Protein AF-A0A2S1LL69-F1 (afdb_monomer_lite)

Foldseek 3Di:
DPQWDKDFWAFDLVLLVVLLVVLVVLLVVLVCCLVPVDADPDPVSSPPVNSNVSSVVSNVSSVVSNVVSVVRNPDPHGQWIQTLQAIFHNVDPLRLGGDGLVQFPDWDWDWDDDDDPDTFIKIAGAGPDQVVSLVPRPDPVSSVCLVVCCVPPVHSDIGHCSRIPDDPVVVSVVRVVSSVVNVVVVVVVVVVVVDDDDPVVVVQVVLQVVQVVVQVVLQVVCVVPFDWAPWGWGGGSLQAIEIETEHADPVRLVVSVVVCVVPDPGPHYHYRYHYDDPPD

InterPro domains:
  IPR048136 STM3941-like [NF041635] (12-177)

Sequence (280 aa):
MTHSKKIEIHFSRLKLIKLLCFAFLFLACGIWMLRFQPDTQSVFLDNPYFKNGIAILALLMGSFGSYYALKKLFTPKPALVIDALGIIDHSSAVAIGRIHWSDITEIREHKTPAGALSKHRFIVVLLQDPAAYLSRQAHGLKRKTMEANLRQCGSPVTLSVTGLDTTFELLESELQQGLATYRDTEAETIEAIGTPLPKDLQEKVAAANKAHEYAMEIQKMLDAEFVIAELQVAATADHTLSITGVVTNQGTKDAIGEYLMLHTDTPKVYNGLTLEEEEA

Secondary structure (DSSP, 8-state):
------EEEPB-HHHHHHHHHHHHHHHHHHHHHHHH----SSTTTT-HHHHHHHHHHHHHHHHHHHHHHHHHHT--S-SEEEETTEEEESSSTT---EEEGGGEEEEEEEEEEETTTEEEEEEEEEES-HHHHHHT---HHHHHHHHHHHHHHSSS-EE--TTBSS-HHHHHHHHHHHHHHHHHHHHHHHHHHHSPP-HHHHHHHHHHHHHHHHHHHHHHHHHHH---EEEEEEE-TTSEEEEEEEES-HHHHHHHHHHHHHH---SEEEEEEEEPP---

Structure (mmCIF, N/CA/C/O backbone):
data_AF-A0A2S1LL69-F1
#
_entry.id   AF-A0A2S1LL69-F1
#
loop_
_atom_site.group_PDB
_atom_site.id
_atom_site.type_symbol
_atom_site.label_atom_id
_atom_site.label_alt_id
_atom_site.label_comp_id
_atom_site.label_asym_id
_atom_site.label_entity_id
_atom_site.label_seq_id
_atom_site.pdbx_PDB_ins_code
_atom_site.Cartn_x
_atom_site.Cartn_y
_atom_site.Cartn_z
_atom_site.occupancy
_atom_site.B_iso_or_equiv
_atom_site.auth_seq_id
_atom_site.auth_comp_id
_atom_site.auth_asym_id
_atom_site.auth_atom_id
_atom_site.pdbx_PDB_model_num
ATOM 1 N N . MET A 1 1 ? -21.329 10.425 8.403 1.00 34.31 1 MET A N 1
ATOM 2 C CA . MET A 1 1 ? -20.597 9.671 7.363 1.00 34.31 1 MET A CA 1
ATOM 3 C C . MET A 1 1 ? -19.692 10.648 6.636 1.00 34.31 1 MET A C 1
ATOM 5 O O . MET A 1 1 ? -20.164 11.400 5.794 1.00 34.31 1 MET A O 1
ATOM 9 N N . THR A 1 2 ? -18.427 10.738 7.035 1.00 40.47 2 THR A N 1
ATOM 10 C CA . THR A 1 2 ? -17.438 11.560 6.334 1.00 40.47 2 THR A CA 1
ATOM 11 C C . THR A 1 2 ? -17.150 10.891 4.993 1.00 40.47 2 THR A C 1
ATOM 13 O O . THR A 1 2 ? -16.708 9.744 4.938 1.00 40.47 2 THR A O 1
ATOM 16 N N . HIS A 1 3 ? -17.473 11.565 3.889 1.00 42.38 3 HIS A N 1
ATOM 17 C CA . HIS A 1 3 ? -17.067 11.125 2.557 1.00 42.38 3 HIS A CA 1
ATOM 18 C C . HIS A 1 3 ? -15.538 11.179 2.488 1.00 42.38 3 HIS A C 1
ATOM 20 O O . HIS A 1 3 ? -14.958 12.209 2.158 1.00 42.38 3 HIS A O 1
ATOM 26 N N . SER A 1 4 ? -14.875 10.085 2.851 1.00 63.06 4 SER A N 1
ATOM 27 C CA . SER A 1 4 ? -13.432 9.973 2.689 1.00 63.06 4 SER A CA 1
ATOM 28 C C . SER A 1 4 ? -13.109 10.021 1.194 1.00 63.06 4 SER A C 1
ATOM 30 O O . SER A 1 4 ? -13.645 9.244 0.396 1.00 63.06 4 SER A O 1
ATOM 32 N N . LYS A 1 5 ? -12.288 11.001 0.809 1.00 81.19 5 LYS A N 1
ATOM 33 C CA . LYS A 1 5 ? -11.883 11.275 -0.572 1.00 81.19 5 LYS A CA 1
ATOM 34 C C . LYS A 1 5 ? -11.147 10.049 -1.120 1.00 81.19 5 LYS A C 1
ATOM 36 O O . LYS A 1 5 ? -10.012 9.782 -0.741 1.00 81.19 5 LYS A O 1
ATOM 41 N N . LYS A 1 6 ? -11.791 9.308 -2.024 1.00 89.50 6 LYS A N 1
ATOM 42 C CA . LYS A 1 6 ? -11.144 8.231 -2.781 1.00 89.50 6 LYS A CA 1
ATOM 43 C C . LYS A 1 6 ? -10.310 8.845 -3.901 1.00 89.50 6 LYS A C 1
ATOM 45 O O . LYS A 1 6 ? -10.848 9.553 -4.751 1.00 89.50 6 LYS A O 1
ATOM 50 N N . ILE A 1 7 ? -9.016 8.555 -3.915 1.00 91.06 7 ILE A N 1
ATOM 51 C CA . ILE A 1 7 ? -8.071 9.061 -4.911 1.00 91.06 7 ILE A CA 1
ATOM 52 C C . ILE A 1 7 ? -7.581 7.888 -5.747 1.00 91.06 7 ILE A C 1
ATOM 54 O O . ILE A 1 7 ? -7.020 6.921 -5.231 1.00 91.06 7 ILE A O 1
ATOM 58 N N . GLU A 1 8 ? -7.799 7.976 -7.055 1.00 91.94 8 GLU A N 1
ATOM 59 C CA . GLU A 1 8 ? -7.388 6.956 -8.015 1.00 91.94 8 GLU A CA 1
ATOM 60 C C . GLU A 1 8 ? -6.337 7.522 -8.965 1.00 91.94 8 GLU A C 1
ATOM 62 O O . GLU A 1 8 ? -6.620 8.354 -9.829 1.00 91.94 8 GLU A O 1
ATOM 67 N N . ILE A 1 9 ? -5.106 7.041 -8.827 1.00 90.06 9 ILE A N 1
ATOM 68 C CA . ILE A 1 9 ? -3.991 7.440 -9.680 1.00 90.06 9 ILE A CA 1
ATOM 69 C C . ILE A 1 9 ? -3.840 6.396 -10.779 1.00 90.06 9 ILE A C 1
ATOM 71 O O . ILE A 1 9 ? -3.721 5.194 -10.526 1.00 90.06 9 ILE A O 1
ATOM 75 N N . HIS A 1 10 ? -3.845 6.862 -12.022 1.00 90.06 10 HIS A N 1
ATOM 76 C CA . HIS A 1 10 ? -3.761 6.019 -13.209 1.00 90.06 10 HIS A CA 1
ATOM 77 C C . HIS A 1 10 ? -2.326 5.950 -13.749 1.00 90.06 10 HIS A C 1
ATOM 79 O O . HIS A 1 10 ? -1.439 6.696 -13.332 1.00 90.06 10 HIS A O 1
ATOM 85 N N . PHE A 1 11 ? -2.073 5.026 -14.680 1.00 86.69 11 PHE A N 1
ATOM 86 C CA . PHE A 1 11 ? -0.822 5.032 -15.439 1.00 86.69 11 PHE A CA 1
ATOM 87 C C . PHE A 1 11 ? -0.819 6.195 -16.429 1.00 86.69 11 PHE A C 1
ATOM 89 O O . PHE A 1 11 ? -1.825 6.455 -17.092 1.00 86.69 11 PHE A O 1
ATOM 96 N N . SER A 1 12 ? 0.330 6.852 -16.590 1.00 88.19 12 SER A N 1
ATOM 97 C CA . SER A 1 12 ? 0.439 7.949 -17.552 1.00 88.19 12 SER A CA 1
ATOM 98 C C . SER A 1 12 ? 0.421 7.398 -18.976 1.00 88.19 12 SER A C 1
ATOM 100 O O . SER A 1 12 ? 1.394 6.792 -19.443 1.00 88.19 12 SER A O 1
ATOM 102 N N . ARG A 1 13 ? -0.690 7.615 -19.689 1.00 86.94 13 ARG A N 1
ATOM 103 C CA . ARG A 1 13 ? -0.870 7.118 -21.065 1.00 86.94 13 ARG A CA 1
ATOM 104 C C . ARG A 1 13 ? 0.223 7.635 -21.992 1.00 86.94 13 ARG A C 1
ATOM 106 O O . ARG A 1 13 ? 0.737 6.875 -22.804 1.00 86.94 13 ARG A O 1
ATOM 113 N N . LEU A 1 14 ? 0.648 8.887 -21.818 1.00 88.75 14 LEU A N 1
ATOM 114 C CA . LEU A 1 14 ? 1.720 9.480 -22.616 1.00 88.75 14 LEU A CA 1
ATOM 115 C C . LEU A 1 14 ? 3.057 8.750 -22.421 1.00 88.75 14 LEU A C 1
ATOM 117 O O . LEU A 1 14 ? 3.765 8.503 -23.397 1.00 88.75 14 LEU A O 1
ATOM 121 N N . LYS A 1 15 ? 3.406 8.372 -21.183 1.00 88.00 15 LYS A N 1
ATOM 122 C CA . LYS A 1 15 ? 4.635 7.609 -20.902 1.00 88.00 15 LYS A CA 1
ATOM 123 C C . LYS A 1 15 ? 4.576 6.214 -21.533 1.00 88.00 15 LYS A C 1
ATOM 125 O O . LYS A 1 15 ? 5.561 5.777 -22.122 1.00 88.00 15 LYS A O 1
ATOM 130 N N . LEU A 1 16 ? 3.419 5.549 -21.469 1.00 89.50 16 LEU A N 1
ATOM 131 C CA . LEU A 1 16 ? 3.206 4.242 -22.102 1.00 89.50 16 LEU A CA 1
ATOM 132 C C . LEU A 1 16 ? 3.255 4.318 -23.635 1.00 89.50 16 LEU A C 1
ATOM 134 O O . LEU A 1 16 ? 3.868 3.455 -24.256 1.00 89.50 16 LEU A O 1
ATOM 138 N N . ILE A 1 17 ? 2.680 5.358 -24.246 1.00 92.06 17 ILE A N 1
ATOM 139 C CA . ILE A 1 17 ? 2.749 5.583 -25.700 1.00 92.06 17 ILE A CA 1
ATOM 140 C C . ILE A 1 17 ? 4.194 5.836 -26.135 1.00 92.06 17 ILE A C 1
ATOM 142 O O . ILE A 1 17 ? 4.650 5.234 -27.100 1.00 92.06 17 ILE A O 1
ATOM 146 N N . LYS A 1 18 ? 4.952 6.665 -25.402 1.00 91.62 18 LYS A N 1
ATOM 147 C CA . LYS A 1 18 ? 6.384 6.874 -25.677 1.00 91.62 18 LYS A CA 1
ATOM 148 C C . LYS A 1 18 ? 7.161 5.560 -25.602 1.00 91.62 18 LYS A C 1
ATOM 150 O O . LYS A 1 18 ? 7.929 5.267 -26.513 1.00 91.62 18 LYS A O 1
ATOM 155 N N . LEU A 1 19 ? 6.931 4.758 -24.559 1.00 92.00 19 LEU A N 1
ATOM 156 C CA . LEU A 1 19 ? 7.541 3.434 -24.420 1.00 92.00 19 LEU A CA 1
ATOM 157 C C . LEU A 1 19 ? 7.193 2.524 -25.606 1.00 92.00 19 LEU A C 1
ATOM 159 O O . LEU A 1 19 ? 8.076 1.845 -26.121 1.00 92.00 19 LEU A O 1
ATOM 163 N N . LEU A 1 20 ? 5.940 2.545 -26.066 1.00 93.81 20 LEU A N 1
ATOM 164 C CA . LEU A 1 20 ? 5.491 1.778 -27.226 1.00 93.81 20 LEU A CA 1
ATOM 165 C C . LEU A 1 20 ? 6.183 2.238 -28.522 1.00 93.81 20 LEU A C 1
ATOM 167 O O . LEU A 1 20 ? 6.657 1.400 -29.284 1.00 93.81 20 LEU A O 1
ATOM 171 N N . CYS A 1 21 ? 6.321 3.548 -28.748 1.00 94.50 21 CYS A N 1
ATOM 172 C CA . CYS A 1 21 ? 7.062 4.086 -29.895 1.00 94.50 21 CYS A CA 1
ATOM 173 C C . CYS A 1 21 ? 8.535 3.653 -29.879 1.00 94.50 21 CYS A C 1
ATOM 175 O O . CYS A 1 21 ? 9.054 3.206 -30.901 1.00 94.50 21 CYS A O 1
ATOM 177 N N . PHE A 1 22 ? 9.203 3.730 -28.721 1.00 93.88 22 PHE A N 1
ATOM 178 C CA . PHE A 1 22 ? 10.575 3.233 -28.575 1.00 93.88 22 PHE A CA 1
ATOM 179 C C . PHE A 1 22 ? 10.662 1.724 -28.811 1.00 93.88 22 PHE A C 1
ATOM 181 O O . PHE A 1 22 ? 11.580 1.263 -29.482 1.00 93.88 22 PHE A O 1
ATOM 188 N N . ALA A 1 23 ? 9.701 0.950 -28.312 1.00 95.12 23 ALA A N 1
ATOM 189 C CA . ALA A 1 23 ? 9.669 -0.491 -28.516 1.00 95.12 23 ALA A CA 1
ATOM 190 C C . ALA A 1 23 ? 9.545 -0.856 -30.008 1.00 95.12 23 ALA A C 1
ATOM 192 O O . ALA A 1 23 ? 10.291 -1.709 -30.489 1.00 95.12 23 ALA A O 1
ATOM 193 N N . PHE A 1 24 ? 8.688 -0.160 -30.764 1.00 95.50 24 PHE A N 1
ATOM 194 C CA . PHE A 1 24 ? 8.591 -0.338 -32.216 1.00 95.50 24 PHE A CA 1
ATOM 195 C C . PHE A 1 24 ? 9.856 0.090 -32.961 1.00 95.50 24 PHE A C 1
ATOM 197 O O . PHE A 1 24 ? 10.243 -0.582 -33.916 1.00 95.50 24 PHE A O 1
ATOM 204 N N . LEU A 1 25 ? 10.539 1.147 -32.511 1.00 95.75 25 LEU A N 1
ATOM 205 C CA . LEU A 1 25 ? 11.835 1.539 -33.068 1.00 95.75 25 LEU A CA 1
ATOM 206 C C . LEU A 1 25 ? 12.873 0.422 -32.891 1.00 95.75 25 LEU A C 1
ATOM 208 O O . LEU A 1 25 ? 13.540 0.052 -33.852 1.00 95.75 25 LEU A O 1
ATOM 212 N N . PHE A 1 26 ? 12.965 -0.167 -31.695 1.00 94.12 26 PHE A N 1
ATOM 213 C CA . PHE A 1 26 ? 13.858 -1.301 -31.428 1.00 94.12 26 PHE A CA 1
ATOM 214 C C . PHE A 1 26 ? 13.540 -2.516 -32.306 1.00 94.12 26 PHE A C 1
ATOM 216 O O . PHE A 1 26 ? 14.459 -3.152 -32.822 1.00 94.12 26 PHE A O 1
ATOM 223 N N . LEU A 1 27 ? 12.255 -2.811 -32.525 1.00 95.69 27 LEU A N 1
ATOM 224 C CA . LEU A 1 27 ? 11.832 -3.872 -33.442 1.00 95.69 27 LEU A CA 1
ATOM 225 C C . LEU A 1 27 ? 12.264 -3.574 -34.883 1.00 95.69 27 LEU A C 1
ATOM 227 O O . LEU A 1 27 ? 12.873 -4.428 -35.524 1.00 95.69 27 LEU A O 1
ATOM 231 N N . ALA A 1 28 ? 12.006 -2.362 -35.376 1.00 94.88 28 ALA A N 1
ATOM 232 C CA . ALA A 1 28 ? 12.388 -1.948 -36.723 1.00 94.88 28 ALA A CA 1
ATOM 233 C C . ALA A 1 28 ? 13.909 -2.011 -36.927 1.00 94.88 28 ALA A C 1
ATOM 235 O O . ALA A 1 28 ? 14.367 -2.575 -37.919 1.00 94.88 28 ALA A O 1
ATOM 236 N N . CYS A 1 29 ? 14.694 -1.513 -35.966 1.00 92.56 29 CYS A N 1
ATOM 237 C CA . CYS A 1 29 ? 16.154 -1.593 -35.990 1.00 92.56 29 CYS A CA 1
ATOM 238 C C . CYS A 1 29 ? 16.656 -3.042 -35.951 1.00 92.56 29 CYS A C 1
ATOM 240 O O . CYS A 1 29 ? 17.561 -3.386 -36.707 1.00 92.56 29 CYS A O 1
ATOM 242 N N . GLY A 1 30 ? 16.061 -3.902 -35.118 1.00 92.69 30 GLY A N 1
ATOM 243 C CA . GLY A 1 30 ? 16.409 -5.324 -35.050 1.00 92.69 30 GLY A CA 1
ATOM 244 C C . GLY A 1 30 ? 16.160 -6.050 -36.375 1.00 92.69 30 GLY A C 1
ATOM 245 O O . GLY A 1 30 ? 17.045 -6.747 -36.871 1.00 92.69 30 GLY A O 1
ATOM 246 N N . ILE A 1 31 ? 14.993 -5.833 -36.995 1.00 93.75 31 ILE A N 1
ATOM 247 C CA . ILE A 1 31 ? 14.654 -6.399 -38.314 1.00 93.75 31 ILE A CA 1
ATOM 248 C C . ILE A 1 31 ? 15.595 -5.856 -39.393 1.00 93.75 31 ILE A C 1
ATOM 250 O O . ILE A 1 31 ? 16.133 -6.627 -40.188 1.00 93.75 31 ILE A O 1
ATOM 254 N N . TRP A 1 32 ? 15.809 -4.539 -39.418 1.00 93.62 32 TRP A N 1
ATOM 255 C CA . TRP A 1 32 ? 16.691 -3.889 -40.385 1.00 93.62 32 TRP A CA 1
ATOM 256 C C . TRP A 1 32 ? 18.117 -4.439 -40.294 1.00 93.62 32 TRP A C 1
ATOM 258 O O . TRP A 1 32 ? 18.697 -4.805 -41.314 1.00 93.62 32 TRP A O 1
ATOM 268 N N . MET A 1 33 ? 18.653 -4.598 -39.083 1.00 88.88 33 MET A N 1
ATOM 269 C CA . MET A 1 33 ? 20.009 -5.103 -38.882 1.00 88.88 33 MET A CA 1
ATOM 270 C C . MET A 1 33 ? 20.162 -6.575 -39.290 1.00 88.88 33 MET A C 1
ATOM 272 O O . MET A 1 33 ? 21.172 -6.921 -39.900 1.00 88.88 33 MET A O 1
ATOM 276 N N . LEU A 1 34 ? 19.155 -7.424 -39.039 1.00 89.19 34 LEU A N 1
ATOM 277 C CA . LEU A 1 34 ? 19.143 -8.809 -39.538 1.00 89.19 34 LEU A CA 1
ATOM 278 C C . LEU A 1 34 ? 19.064 -8.881 -41.064 1.00 89.19 34 LEU A C 1
ATOM 280 O O . LEU A 1 34 ? 19.616 -9.802 -41.660 1.00 89.19 34 LEU A O 1
ATOM 284 N N . ARG A 1 35 ? 18.351 -7.941 -41.697 1.00 89.06 35 ARG A N 1
ATOM 285 C CA . ARG A 1 35 ? 18.107 -7.977 -43.140 1.00 89.06 35 ARG A CA 1
ATOM 286 C C . ARG A 1 35 ? 19.258 -7.407 -43.959 1.00 89.06 35 ARG A C 1
ATOM 288 O O . ARG A 1 35 ? 19.573 -7.976 -44.999 1.00 89.06 35 ARG A O 1
ATOM 295 N N . PHE A 1 36 ? 19.823 -6.285 -43.523 1.00 85.19 36 PHE A N 1
ATOM 296 C CA . PHE A 1 36 ? 20.805 -5.523 -44.295 1.00 85.19 36 PHE A CA 1
ATOM 297 C C . PHE A 1 36 ? 22.253 -5.770 -43.867 1.00 85.19 36 PHE A C 1
ATOM 299 O O . PHE A 1 36 ? 23.133 -5.466 -44.660 1.00 85.19 36 PHE A O 1
ATOM 306 N N . GLN A 1 37 ? 22.495 -6.304 -42.659 1.00 82.56 37 GLN A N 1
ATOM 307 C CA . GLN A 1 37 ? 23.831 -6.580 -42.101 1.00 82.56 37 GLN A CA 1
ATOM 308 C C . GLN A 1 37 ? 24.889 -5.520 -42.480 1.00 82.56 37 GLN A C 1
ATOM 310 O O . GLN A 1 37 ? 25.868 -5.848 -43.141 1.00 82.56 37 GLN A O 1
ATOM 315 N N . PRO A 1 38 ? 24.705 -4.247 -42.082 1.00 77.75 38 PRO A N 1
ATOM 316 C CA . PRO A 1 38 ? 25.544 -3.146 -42.554 1.00 77.75 38 PRO A CA 1
ATOM 317 C C . PRO A 1 38 ? 27.023 -3.372 -42.227 1.00 77.75 38 PRO A C 1
ATOM 319 O O . PRO A 1 38 ? 27.348 -3.787 -41.110 1.00 77.75 38 PRO A O 1
ATOM 322 N N . ASP A 1 39 ? 27.905 -3.075 -43.180 1.00 78.38 39 ASP A N 1
ATOM 323 C CA . ASP A 1 39 ? 29.354 -3.151 -42.985 1.00 78.38 39 ASP A CA 1
ATOM 324 C C . ASP A 1 39 ? 29.807 -2.097 -41.972 1.00 78.38 39 ASP A C 1
ATOM 326 O O . ASP A 1 39 ? 29.409 -0.928 -42.025 1.00 78.38 39 ASP A O 1
ATOM 330 N N . THR A 1 40 ? 30.640 -2.512 -41.020 1.00 76.38 40 THR A N 1
ATOM 331 C CA . THR A 1 40 ? 31.153 -1.625 -39.970 1.00 76.38 40 THR A CA 1
ATOM 332 C C . THR A 1 40 ? 32.672 -1.547 -40.035 1.00 76.38 40 THR A C 1
ATOM 334 O O . THR A 1 40 ? 33.347 -2.544 -40.250 1.00 76.38 40 THR A O 1
ATOM 337 N N . GLN A 1 41 ? 33.237 -0.359 -39.802 1.00 72.88 41 GLN A N 1
ATOM 338 C CA . GLN A 1 41 ? 34.691 -0.146 -39.891 1.00 72.88 41 GLN A CA 1
ATOM 339 C C . GLN A 1 41 ? 35.492 -0.865 -38.787 1.00 72.88 41 GLN A C 1
ATOM 341 O O . GLN A 1 41 ? 36.714 -0.960 -38.866 1.00 72.88 41 GLN A O 1
ATOM 346 N N . SER A 1 42 ? 34.828 -1.368 -37.743 1.00 74.50 42 SER A N 1
ATOM 347 C CA . SER A 1 42 ? 35.474 -2.085 -36.645 1.00 74.50 42 SER A CA 1
ATOM 348 C C . SER A 1 42 ? 35.329 -3.597 -36.802 1.00 74.50 42 SER A C 1
ATOM 350 O O . SER A 1 42 ? 34.212 -4.107 -36.811 1.00 74.50 42 SER A O 1
ATOM 352 N N . VAL A 1 43 ? 36.450 -4.318 -36.775 1.00 70.44 43 VAL A N 1
ATOM 353 C CA . VAL A 1 43 ? 36.516 -5.788 -36.909 1.00 70.44 43 VAL A CA 1
ATOM 354 C C . VAL A 1 43 ? 35.612 -6.530 -35.909 1.00 70.44 43 VAL A C 1
ATOM 356 O O . VAL A 1 43 ? 35.060 -7.580 -36.223 1.00 70.44 43 VAL A O 1
ATOM 359 N N . PHE A 1 44 ? 35.424 -5.981 -34.703 1.00 70.62 44 PHE A N 1
ATOM 360 C CA . PHE A 1 44 ? 34.570 -6.582 -33.676 1.00 70.62 44 PHE A CA 1
ATOM 361 C C . PHE A 1 44 ? 33.069 -6.444 -33.979 1.00 70.62 44 PHE A C 1
ATOM 363 O O . PHE A 1 44 ? 32.342 -7.434 -33.907 1.00 70.62 44 PHE A O 1
ATOM 370 N N . LEU A 1 45 ? 32.603 -5.240 -34.341 1.00 73.00 45 LEU A N 1
ATOM 371 C CA . LEU A 1 45 ? 31.198 -5.023 -34.711 1.00 73.00 45 LEU A CA 1
ATOM 372 C C . LEU A 1 45 ? 30.862 -5.657 -36.061 1.00 73.00 45 LEU A C 1
ATOM 374 O O . LEU A 1 45 ? 29.688 -5.909 -36.317 1.00 73.00 45 LEU A O 1
ATOM 378 N N . ASP A 1 46 ? 31.869 -5.950 -36.890 1.00 80.25 46 ASP A N 1
ATOM 379 C CA . ASP A 1 46 ? 31.662 -6.546 -38.204 1.00 80.25 46 ASP A CA 1
ATOM 380 C C . ASP A 1 46 ? 31.403 -8.058 -38.153 1.00 80.25 46 ASP A C 1
ATOM 382 O O . ASP A 1 46 ? 30.900 -8.644 -39.109 1.00 80.25 46 ASP A O 1
ATOM 386 N N . ASN A 1 47 ? 31.652 -8.686 -36.998 1.00 84.44 47 ASN A N 1
ATOM 387 C CA . ASN A 1 47 ? 31.391 -10.102 -36.794 1.00 84.44 47 ASN A CA 1
ATOM 388 C C . ASN A 1 47 ? 29.878 -10.411 -36.930 1.00 84.44 47 ASN A C 1
ATOM 390 O O . ASN A 1 47 ? 29.073 -9.934 -36.120 1.00 84.44 47 ASN A O 1
ATOM 394 N N . PRO A 1 48 ? 29.467 -11.262 -37.892 1.00 83.50 48 PRO A N 1
ATOM 395 C CA . PRO A 1 48 ? 28.057 -11.542 -38.164 1.00 83.50 48 PRO A CA 1
ATOM 396 C C . PRO A 1 48 ? 27.330 -12.197 -36.982 1.00 83.50 48 PRO A C 1
ATOM 398 O O . PRO A 1 48 ? 26.147 -11.930 -36.765 1.00 83.50 48 PRO A O 1
ATOM 401 N N . TYR A 1 49 ? 28.019 -12.998 -36.161 1.00 87.25 49 TYR A N 1
ATOM 402 C CA . TYR A 1 49 ? 27.425 -13.583 -34.954 1.00 87.25 49 TYR A CA 1
ATOM 403 C C . TYR A 1 49 ? 27.113 -12.517 -33.902 1.00 87.25 49 TYR A C 1
ATOM 405 O O . TYR A 1 49 ? 26.072 -12.577 -33.247 1.00 87.25 49 TYR A O 1
ATOM 413 N N . PHE A 1 50 ? 27.982 -11.514 -33.771 1.00 87.25 50 PHE A N 1
ATOM 414 C CA . PHE A 1 50 ? 27.789 -10.410 -32.838 1.00 87.25 50 PHE A CA 1
ATOM 415 C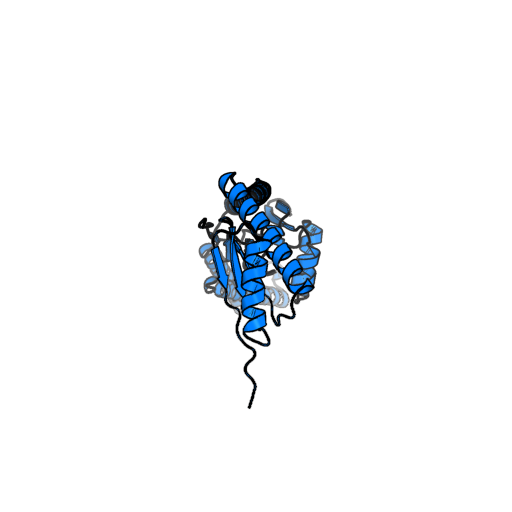 C . PHE A 1 50 ? 26.636 -9.496 -33.278 1.00 87.25 50 PHE A C 1
ATOM 417 O O . PHE A 1 50 ? 25.745 -9.209 -32.475 1.00 87.25 50 PHE A O 1
ATOM 424 N N . LYS A 1 51 ? 26.581 -9.125 -34.569 1.00 86.56 51 LYS A N 1
ATOM 425 C CA . LYS A 1 51 ? 25.457 -8.363 -35.150 1.00 86.56 51 LYS A CA 1
ATOM 426 C C . LYS A 1 51 ? 24.131 -9.091 -34.940 1.00 86.56 51 LYS A C 1
ATOM 428 O O . LYS A 1 51 ? 23.186 -8.510 -34.412 1.00 86.56 51 LYS A O 1
ATOM 433 N N . ASN A 1 52 ? 24.068 -10.379 -35.276 1.00 90.00 52 ASN A N 1
ATOM 434 C CA . ASN A 1 52 ? 22.855 -11.174 -35.084 1.00 90.00 52 ASN A CA 1
ATOM 435 C C . ASN A 1 52 ? 22.449 -11.244 -33.604 1.00 90.00 52 ASN A C 1
ATOM 437 O O . ASN A 1 52 ? 21.267 -11.115 -33.294 1.00 90.00 52 ASN A O 1
ATOM 441 N N . GLY A 1 53 ? 23.413 -11.373 -32.685 1.00 92.31 53 GLY A N 1
ATOM 442 C CA . GLY A 1 53 ? 23.160 -11.348 -31.243 1.00 92.31 53 GLY A CA 1
ATOM 443 C C . GLY A 1 53 ? 22.503 -10.048 -30.771 1.00 92.31 53 GLY A C 1
ATOM 444 O O . GLY A 1 53 ? 21.471 -10.090 -30.098 1.00 92.31 53 GLY A O 1
ATOM 445 N N . ILE A 1 54 ? 23.040 -8.890 -31.172 1.00 90.94 54 ILE A N 1
ATOM 446 C CA . ILE A 1 54 ? 22.442 -7.585 -30.841 1.00 90.94 54 ILE A CA 1
ATOM 447 C C . ILE A 1 54 ? 21.056 -7.449 -31.476 1.00 90.94 54 ILE A C 1
ATOM 449 O O . ILE A 1 54 ? 20.136 -6.952 -30.828 1.00 90.94 54 ILE A O 1
ATOM 453 N N . ALA A 1 55 ? 20.877 -7.905 -32.717 1.00 92.56 55 ALA A N 1
ATOM 454 C CA . ALA A 1 55 ? 19.589 -7.800 -33.391 1.00 92.56 55 ALA A CA 1
ATOM 455 C C . ALA A 1 55 ? 18.510 -8.634 -32.691 1.00 92.56 55 ALA A C 1
ATOM 457 O O . ALA A 1 55 ? 17.409 -8.140 -32.452 1.00 92.56 55 ALA A O 1
ATOM 458 N N . ILE A 1 56 ? 18.837 -9.868 -32.297 1.00 94.56 56 ILE A N 1
ATOM 459 C CA . ILE A 1 56 ? 17.943 -10.731 -31.517 1.00 94.56 56 ILE A CA 1
ATOM 460 C C . ILE A 1 56 ? 17.611 -10.072 -30.176 1.00 94.56 56 ILE A C 1
ATOM 462 O O . ILE A 1 56 ? 16.444 -10.029 -29.790 1.00 94.56 56 ILE A O 1
ATOM 466 N N . LEU A 1 57 ? 18.600 -9.503 -29.481 1.00 94.50 57 LEU A N 1
ATOM 467 C CA . LEU A 1 57 ? 18.365 -8.798 -28.220 1.00 94.50 57 LEU A CA 1
ATOM 468 C C . LEU A 1 57 ? 17.434 -7.589 -28.403 1.00 94.50 57 LEU A C 1
ATOM 470 O O . LEU A 1 57 ? 16.513 -7.400 -27.607 1.00 94.50 57 LEU A O 1
ATOM 474 N N . ALA A 1 58 ? 17.625 -6.808 -29.470 1.00 93.88 58 ALA A N 1
ATOM 475 C CA . ALA A 1 58 ? 16.757 -5.686 -29.817 1.00 93.88 58 ALA A CA 1
ATOM 476 C C . ALA A 1 58 ? 15.317 -6.146 -30.094 1.00 93.88 58 ALA A C 1
ATOM 478 O O . ALA A 1 58 ? 14.371 -5.536 -29.591 1.00 93.88 58 ALA A O 1
ATOM 479 N N . LEU A 1 59 ? 15.141 -7.259 -30.817 1.00 95.44 59 LEU A N 1
ATOM 480 C CA . LEU A 1 59 ? 13.827 -7.854 -31.065 1.00 95.44 59 LEU A CA 1
ATOM 481 C C . LEU A 1 59 ? 13.149 -8.327 -29.779 1.00 95.44 59 LEU A C 1
ATOM 483 O O . LEU A 1 59 ? 11.959 -8.074 -29.582 1.00 95.44 59 LEU A O 1
ATOM 487 N N . LEU A 1 60 ? 13.893 -8.986 -28.890 1.00 95.88 60 LEU A N 1
ATOM 488 C CA . LEU A 1 60 ? 13.378 -9.457 -27.605 1.00 95.88 60 LEU A CA 1
ATOM 489 C C . LEU A 1 60 ? 12.947 -8.286 -26.717 1.00 95.88 60 LEU A C 1
ATOM 491 O O . LEU A 1 60 ? 11.826 -8.287 -26.205 1.00 95.88 60 LEU A O 1
ATOM 495 N N . MET A 1 61 ? 13.794 -7.263 -26.578 1.00 93.56 61 MET A N 1
ATOM 496 C CA . MET A 1 61 ? 13.467 -6.068 -25.794 1.00 93.56 61 MET A CA 1
ATOM 497 C C . MET A 1 61 ? 12.284 -5.298 -26.385 1.00 93.56 61 MET A C 1
ATOM 499 O O . MET A 1 61 ? 11.376 -4.920 -25.644 1.00 93.56 61 MET A O 1
ATOM 503 N N . GLY A 1 62 ? 12.255 -5.105 -27.706 1.00 94.81 62 GLY A N 1
ATOM 504 C CA . GLY A 1 62 ? 11.152 -4.439 -28.398 1.00 94.81 62 GLY A CA 1
ATOM 505 C C . GLY A 1 62 ? 9.831 -5.200 -28.262 1.00 94.81 62 GLY A C 1
ATOM 506 O O . GLY A 1 62 ? 8.794 -4.599 -27.981 1.00 94.81 62 GLY A O 1
ATOM 507 N N . SER A 1 63 ? 9.858 -6.531 -28.364 1.00 95.19 63 SER A N 1
ATOM 508 C CA . SER A 1 63 ? 8.667 -7.378 -28.199 1.00 95.19 63 SER A CA 1
ATOM 509 C C . SER A 1 63 ? 8.140 -7.330 -26.766 1.00 95.19 63 SER A C 1
ATOM 511 O O . SER A 1 63 ? 6.949 -7.105 -26.544 1.00 95.19 63 SER A O 1
ATOM 513 N N . PHE A 1 64 ? 9.030 -7.482 -25.780 1.00 93.94 64 PHE A N 1
ATOM 514 C CA . PHE A 1 64 ? 8.672 -7.423 -24.364 1.00 93.94 64 PHE A CA 1
ATOM 515 C C . PHE A 1 64 ? 8.124 -6.046 -23.968 1.00 93.94 64 PHE A C 1
ATOM 517 O O . PHE A 1 64 ? 7.075 -5.958 -23.326 1.00 93.94 64 PHE A O 1
ATOM 524 N N . GLY A 1 65 ? 8.791 -4.970 -24.395 1.00 92.12 65 GLY A N 1
ATOM 525 C CA . GLY A 1 65 ? 8.355 -3.595 -24.154 1.00 92.12 65 GLY A CA 1
ATOM 526 C C . GLY A 1 65 ? 6.996 -3.295 -24.784 1.00 92.12 65 GLY A C 1
ATOM 527 O O . GLY A 1 65 ? 6.130 -2.726 -24.117 1.00 92.12 65 GLY A O 1
ATOM 528 N N . SER A 1 66 ? 6.772 -3.747 -26.023 1.00 93.31 66 SER A N 1
ATOM 529 C CA . SER A 1 66 ? 5.489 -3.586 -26.721 1.00 93.31 66 SER A CA 1
ATOM 530 C C . SER A 1 66 ? 4.363 -4.313 -25.993 1.00 93.31 66 SER A C 1
ATOM 532 O O . SER A 1 66 ? 3.334 -3.709 -25.694 1.00 93.31 66 SER A O 1
ATOM 534 N N . TYR A 1 67 ? 4.571 -5.585 -25.636 1.00 94.12 67 TYR A N 1
ATOM 535 C CA . TYR A 1 67 ? 3.598 -6.366 -24.869 1.00 94.12 67 TYR A CA 1
ATOM 536 C C . TYR A 1 67 ? 3.270 -5.706 -23.523 1.00 94.12 67 TYR A C 1
ATOM 538 O O . TYR A 1 67 ? 2.096 -5.564 -23.176 1.00 94.12 67 TYR A O 1
ATOM 546 N N . TYR A 1 68 ? 4.285 -5.257 -22.778 1.00 90.19 68 TYR A N 1
ATOM 547 C CA . TYR A 1 68 ? 4.094 -4.577 -21.496 1.00 90.19 68 TYR A CA 1
ATOM 548 C C . TYR A 1 68 ? 3.293 -3.276 -21.645 1.00 90.19 68 TYR A C 1
ATOM 550 O O . TYR A 1 68 ? 2.311 -3.071 -20.923 1.00 90.19 68 TYR A O 1
ATOM 558 N N . ALA A 1 69 ? 3.684 -2.414 -22.589 1.00 89.75 69 ALA A N 1
ATOM 559 C CA . ALA A 1 69 ? 3.028 -1.134 -22.829 1.00 89.75 69 ALA A CA 1
ATOM 560 C C . ALA A 1 69 ? 1.568 -1.323 -23.260 1.00 89.75 69 ALA A C 1
ATOM 562 O O . ALA A 1 69 ? 0.684 -0.698 -22.676 1.00 89.75 69 ALA A O 1
ATOM 563 N N . LEU A 1 70 ? 1.302 -2.237 -24.201 1.00 91.12 70 LEU A N 1
ATOM 564 C CA . LEU A 1 70 ? -0.053 -2.574 -24.652 1.00 91.12 70 LEU A CA 1
ATOM 565 C C . LEU A 1 70 ? -0.905 -3.097 -23.494 1.00 91.12 70 LEU A C 1
ATOM 567 O O . LEU A 1 70 ? -1.985 -2.570 -23.233 1.00 91.12 70 LEU A O 1
ATOM 571 N N . LYS A 1 71 ? -0.402 -4.081 -22.740 1.00 89.25 71 LYS A N 1
ATOM 572 C CA . LYS A 1 71 ? -1.125 -4.654 -21.598 1.00 89.25 71 LYS A CA 1
ATOM 573 C C . LYS A 1 71 ? -1.521 -3.584 -20.584 1.00 89.25 71 LYS A C 1
ATOM 575 O O . LYS A 1 71 ? -2.656 -3.580 -20.113 1.00 89.25 71 LYS A O 1
ATOM 580 N N . LYS A 1 72 ? -0.605 -2.675 -20.239 1.00 86.19 72 LYS A N 1
ATOM 581 C CA . LYS A 1 72 ? -0.874 -1.599 -19.274 1.00 86.19 72 LYS A CA 1
ATOM 582 C C . LYS A 1 72 ? -1.787 -0.509 -19.838 1.00 86.19 72 LYS A C 1
ATOM 584 O O . LYS A 1 72 ? -2.613 -0.005 -19.087 1.00 86.19 72 LYS A O 1
ATOM 589 N N . LEU A 1 73 ? -1.700 -0.193 -21.131 1.00 86.12 73 LEU A N 1
ATOM 590 C CA . LEU A 1 73 ? -2.549 0.816 -21.776 1.00 86.12 73 LEU A CA 1
ATOM 591 C C . LEU A 1 73 ? -4.028 0.398 -21.814 1.00 86.12 73 LEU A C 1
ATOM 593 O O . LEU A 1 73 ? -4.902 1.243 -21.641 1.00 86.12 73 LEU A O 1
ATOM 597 N N . PHE A 1 74 ? -4.296 -0.900 -21.983 1.00 85.31 74 PHE A N 1
ATOM 598 C CA . PHE A 1 74 ? -5.651 -1.468 -21.990 1.00 85.31 74 PHE A CA 1
ATOM 599 C C . PHE A 1 74 ? -6.117 -1.992 -20.623 1.00 85.31 74 PHE A C 1
ATOM 601 O O . PHE A 1 74 ? -7.183 -2.595 -20.526 1.00 85.31 74 PHE A O 1
ATOM 608 N N . THR A 1 75 ? -5.347 -1.788 -19.549 1.00 82.25 75 THR A N 1
ATOM 609 C CA . THR A 1 75 ? -5.774 -2.192 -18.204 1.00 82.25 75 THR A CA 1
ATOM 610 C C . THR A 1 75 ? -6.736 -1.142 -17.630 1.00 82.25 75 THR A C 1
ATOM 612 O O . THR A 1 75 ? -6.318 -0.002 -17.440 1.00 82.25 75 THR A O 1
ATOM 615 N N . PRO A 1 76 ? -7.990 -1.498 -17.283 1.00 76.38 76 PRO A N 1
ATOM 616 C CA . PRO A 1 76 ? -8.953 -0.547 -16.717 1.00 76.38 76 PRO A CA 1
ATOM 617 C C . PRO A 1 76 ? -8.708 -0.256 -15.230 1.00 76.38 76 PRO A C 1
ATOM 619 O O . PRO A 1 76 ? -9.330 0.632 -14.663 1.00 76.38 76 PRO A O 1
ATOM 622 N N . LYS A 1 77 ? -7.838 -1.032 -14.572 1.00 83.00 77 LYS A N 1
ATOM 623 C CA . LYS A 1 77 ? -7.580 -0.902 -13.137 1.00 83.00 77 LYS A CA 1
ATOM 624 C C . LYS A 1 77 ? -6.717 0.336 -12.853 1.00 83.00 77 LYS A C 1
ATOM 626 O O . LYS A 1 77 ? -5.679 0.484 -13.508 1.00 83.00 77 LYS A O 1
ATOM 631 N N . PRO A 1 78 ? -7.074 1.154 -11.846 1.00 88.12 78 PRO A N 1
ATOM 632 C CA . PRO A 1 78 ? -6.215 2.237 -11.386 1.00 88.12 78 PRO A CA 1
ATOM 633 C C . PRO A 1 78 ? -4.881 1.671 -10.893 1.00 88.12 78 PRO A C 1
ATOM 635 O O . PRO A 1 78 ? -4.813 0.556 -10.363 1.00 88.12 78 PRO A O 1
ATOM 638 N N . ALA A 1 79 ? -3.812 2.431 -11.108 1.00 88.62 79 ALA A N 1
ATOM 639 C CA . ALA A 1 79 ? -2.453 2.025 -10.781 1.00 88.62 79 ALA A CA 1
ATOM 640 C C . ALA A 1 79 ? -2.200 2.070 -9.270 1.00 88.62 79 ALA A C 1
ATOM 642 O O . ALA A 1 79 ? -1.555 1.172 -8.735 1.00 88.62 79 ALA A O 1
ATOM 643 N N . LEU A 1 80 ? -2.743 3.079 -8.595 1.00 90.88 80 LEU A N 1
ATOM 644 C CA . LEU A 1 80 ? -2.717 3.222 -7.146 1.00 90.88 80 LEU A CA 1
ATOM 645 C C . LEU A 1 80 ? -4.075 3.762 -6.689 1.00 90.88 80 LEU A C 1
ATOM 647 O O . LEU A 1 80 ? -4.621 4.671 -7.316 1.00 90.88 80 LEU A O 1
ATOM 651 N N . VAL A 1 81 ? -4.622 3.198 -5.617 1.00 92.75 81 VAL A N 1
ATOM 652 C CA . VAL A 1 81 ? -5.860 3.670 -4.985 1.00 92.75 81 VAL A CA 1
ATOM 653 C C . VAL A 1 81 ? -5.554 4.029 -3.544 1.00 92.75 81 VAL A C 1
ATOM 655 O O . VAL A 1 81 ? -4.967 3.221 -2.828 1.00 92.75 81 VAL A O 1
ATOM 658 N N . ILE A 1 82 ? -5.961 5.223 -3.137 1.00 93.00 82 ILE A N 1
ATOM 659 C CA . ILE A 1 82 ? -5.869 5.720 -1.766 1.00 93.00 82 ILE A CA 1
ATOM 660 C C . ILE A 1 82 ? -7.305 5.996 -1.316 1.00 93.00 82 ILE A C 1
ATOM 662 O O . ILE A 1 82 ? -8.041 6.717 -1.994 1.00 93.00 82 ILE A O 1
ATOM 666 N N . ASP A 1 83 ? -7.740 5.374 -0.226 1.00 93.31 83 ASP A N 1
ATOM 667 C CA . ASP A 1 83 ? -9.093 5.530 0.316 1.00 93.31 83 ASP A CA 1
ATOM 668 C C . ASP A 1 83 ? -9.096 5.529 1.853 1.00 93.31 83 ASP A C 1
ATOM 670 O O . ASP A 1 83 ? -8.044 5.484 2.485 1.00 93.31 83 ASP A O 1
ATOM 674 N N . ALA A 1 84 ? -10.284 5.568 2.463 1.00 89.62 84 ALA A N 1
ATOM 675 C CA . ALA A 1 84 ? -10.460 5.596 3.919 1.00 89.62 84 ALA A CA 1
ATOM 676 C C . ALA A 1 84 ? -9.804 4.426 4.664 1.00 89.62 84 ALA A C 1
ATOM 678 O O . ALA A 1 84 ? -9.474 4.549 5.837 1.00 89.62 84 ALA A O 1
ATOM 679 N N . LEU A 1 85 ? -9.685 3.271 4.009 1.00 89.94 85 LEU A N 1
ATOM 680 C CA . LEU A 1 85 ? -9.226 2.033 4.628 1.00 89.94 85 LEU A CA 1
ATOM 681 C C . LEU A 1 85 ? -7.717 1.842 4.452 1.00 89.94 85 LEU A C 1
ATOM 683 O O . LEU A 1 85 ? -7.114 1.108 5.235 1.00 89.94 85 LEU A O 1
ATOM 687 N N . GLY A 1 86 ? -7.116 2.437 3.418 1.00 92.00 86 GLY A N 1
ATOM 688 C CA . GLY A 1 86 ? -5.683 2.325 3.172 1.00 92.00 86 GLY A CA 1
ATOM 689 C C . GLY A 1 86 ? -5.254 2.597 1.733 1.00 92.00 86 GLY A C 1
ATOM 690 O O . GLY A 1 86 ? -5.856 3.383 1.000 1.00 92.00 86 GLY A O 1
ATOM 691 N N . ILE A 1 87 ? -4.199 1.891 1.324 1.00 93.56 87 ILE A N 1
ATOM 692 C CA . ILE A 1 87 ? -3.548 2.009 0.017 1.00 93.56 87 ILE A CA 1
ATOM 693 C C . ILE A 1 87 ? -3.651 0.673 -0.725 1.00 93.56 87 ILE A C 1
ATOM 695 O O . ILE A 1 87 ? -3.388 -0.389 -0.160 1.00 93.56 87 ILE A O 1
ATOM 699 N N . ILE A 1 88 ? -3.984 0.704 -2.014 1.00 92.00 88 ILE A N 1
ATOM 700 C CA . ILE A 1 88 ? -3.883 -0.452 -2.916 1.00 92.00 88 ILE A CA 1
ATOM 701 C C . ILE A 1 88 ? -2.938 -0.110 -4.062 1.00 92.00 88 ILE A C 1
ATOM 703 O O . ILE A 1 88 ? -3.219 0.794 -4.848 1.00 92.00 88 ILE A O 1
ATOM 707 N N . ASP A 1 89 ? -1.866 -0.889 -4.203 1.00 88.06 89 ASP A N 1
ATOM 708 C CA . ASP A 1 89 ? -0.864 -0.720 -5.256 1.00 88.06 89 ASP A CA 1
ATOM 709 C C . ASP A 1 89 ? -0.948 -1.814 -6.337 1.00 88.06 89 ASP A C 1
ATOM 711 O O . ASP A 1 89 ? -0.647 -2.990 -6.110 1.00 88.06 89 ASP A O 1
ATOM 715 N N . HIS A 1 90 ? -1.326 -1.401 -7.548 1.00 85.94 90 HIS A N 1
ATOM 716 C CA . HIS A 1 90 ? -1.280 -2.200 -8.780 1.00 85.94 90 HIS A CA 1
ATOM 717 C C . HIS A 1 90 ? -0.145 -1.765 -9.730 1.00 85.94 90 HIS A C 1
ATOM 719 O O . HIS A 1 90 ? -0.016 -2.285 -10.853 1.00 85.94 90 HIS A O 1
ATOM 725 N N . SER A 1 91 ? 0.645 -0.773 -9.322 1.00 77.56 91 SER A N 1
ATOM 726 C CA . SER A 1 91 ? 1.748 -0.194 -10.081 1.00 77.56 91 SER A CA 1
ATOM 727 C C . SER A 1 91 ? 3.048 -0.957 -9.874 1.00 77.56 91 SER A C 1
ATOM 729 O O . SER A 1 91 ? 3.776 -1.167 -10.848 1.00 77.56 91 SER A O 1
ATOM 731 N N . SER A 1 92 ? 3.297 -1.461 -8.663 1.00 75.12 92 SER A N 1
ATOM 732 C CA . SER A 1 92 ? 4.456 -2.303 -8.380 1.00 75.12 92 SER A CA 1
ATOM 733 C C . SER A 1 92 ? 4.323 -3.700 -8.986 1.00 75.12 92 SER A C 1
ATOM 735 O O . SER A 1 92 ? 3.248 -4.305 -9.033 1.00 75.12 92 SER A O 1
ATOM 737 N N . ALA A 1 93 ? 5.463 -4.263 -9.393 1.00 67.44 93 ALA A N 1
ATOM 738 C CA . ALA A 1 93 ? 5.573 -5.651 -9.841 1.00 67.44 93 ALA A CA 1
ATOM 739 C C . ALA A 1 93 ? 5.193 -6.666 -8.741 1.00 67.44 93 ALA A C 1
ATOM 741 O O . ALA A 1 93 ? 4.884 -7.825 -9.030 1.00 67.44 93 ALA A O 1
ATOM 742 N N . VAL A 1 94 ? 5.211 -6.230 -7.481 1.00 69.56 94 VAL A N 1
ATOM 743 C CA . VAL A 1 94 ? 5.066 -7.094 -6.310 1.00 69.56 94 VAL A CA 1
ATOM 744 C C . VAL A 1 94 ? 3.608 -7.270 -5.875 1.00 69.56 94 VAL A C 1
ATOM 746 O O . VAL A 1 94 ? 3.327 -8.272 -5.230 1.00 69.56 94 VAL A O 1
ATOM 749 N N . ALA A 1 95 ? 2.676 -6.401 -6.294 1.00 70.06 95 ALA A N 1
ATOM 750 C CA . ALA A 1 95 ? 1.229 -6.474 -6.013 1.00 70.06 95 ALA A CA 1
ATOM 751 C C . ALA A 1 95 ? 0.901 -7.153 -4.664 1.00 70.06 95 ALA A C 1
ATOM 753 O O . ALA A 1 95 ? 0.513 -8.324 -4.627 1.00 70.06 95 ALA A O 1
ATOM 754 N N . ILE A 1 96 ? 1.137 -6.424 -3.571 1.00 79.31 96 ILE A N 1
ATOM 755 C CA . ILE A 1 96 ? 1.040 -6.915 -2.184 1.00 79.31 96 ILE A CA 1
ATOM 756 C C . ILE A 1 96 ? -0.419 -7.042 -1.712 1.00 79.31 96 ILE A C 1
ATOM 758 O O . ILE A 1 96 ? -0.705 -7.791 -0.785 1.00 79.31 96 ILE A O 1
ATOM 762 N N . GLY A 1 97 ? -1.348 -6.364 -2.389 1.00 84.12 97 GLY A N 1
ATOM 763 C CA . GLY A 1 97 ? -2.741 -6.248 -1.968 1.00 84.12 97 GLY A CA 1
ATOM 764 C C . GLY A 1 97 ? -2.999 -4.914 -1.271 1.00 84.12 97 GLY A C 1
ATOM 765 O O . GLY A 1 97 ? -2.273 -3.945 -1.496 1.00 84.12 97 GLY A O 1
ATOM 766 N N . ARG A 1 98 ? -4.065 -4.860 -0.468 1.00 90.56 98 ARG A N 1
ATOM 767 C CA . ARG A 1 98 ? -4.427 -3.677 0.320 1.00 90.56 98 ARG A CA 1
ATOM 768 C C . ARG A 1 98 ? -3.522 -3.578 1.550 1.00 90.56 98 ARG A C 1
ATOM 770 O O . ARG A 1 98 ? -3.327 -4.569 2.246 1.00 90.56 98 ARG A O 1
ATOM 777 N N . ILE A 1 99 ? -3.007 -2.383 1.798 1.00 93.06 99 ILE A N 1
ATOM 778 C CA . ILE A 1 99 ? -2.225 -2.012 2.977 1.00 93.06 99 ILE A CA 1
ATOM 779 C C . ILE A 1 99 ? -3.110 -1.087 3.803 1.00 93.06 99 ILE A C 1
ATOM 781 O O . ILE A 1 99 ? -3.500 -0.033 3.304 1.00 93.06 99 ILE A O 1
ATOM 785 N N . HIS A 1 100 ? -3.468 -1.490 5.018 1.00 93.62 100 HIS A N 1
ATOM 786 C CA . HIS A 1 100 ? -4.345 -0.701 5.884 1.00 93.62 100 HIS A CA 1
ATOM 787 C C . HIS A 1 100 ? -3.591 0.454 6.541 1.00 93.62 100 HIS A C 1
ATOM 789 O O . HIS A 1 100 ? -2.420 0.294 6.872 1.00 93.62 100 HIS A O 1
ATOM 795 N N . TRP A 1 101 ? -4.254 1.595 6.767 1.00 94.81 101 TRP A N 1
ATOM 796 C CA . TRP A 1 101 ? -3.630 2.733 7.463 1.00 94.81 101 TRP A CA 1
ATOM 797 C C . TRP A 1 101 ? -3.132 2.371 8.867 1.00 94.81 101 TRP A C 1
ATOM 799 O O . TRP A 1 101 ? -2.054 2.815 9.248 1.00 94.81 101 TRP A O 1
ATOM 809 N N . SER A 1 102 ? -3.863 1.501 9.573 1.00 92.94 102 SER A N 1
ATOM 810 C CA . SER A 1 102 ? -3.487 0.952 10.884 1.00 92.94 102 SER A CA 1
ATOM 811 C C . SER A 1 102 ? -2.126 0.258 10.886 1.00 92.94 102 SER A C 1
ATOM 813 O O . SER A 1 102 ? -1.419 0.269 11.887 1.00 92.94 102 SER A O 1
ATOM 815 N N . ASP A 1 103 ? -1.741 -0.336 9.756 1.00 93.88 103 ASP A N 1
ATOM 816 C CA . ASP A 1 103 ? -0.510 -1.114 9.645 1.00 93.88 103 ASP A CA 1
ATOM 817 C C . ASP A 1 103 ? 0.691 -0.226 9.282 1.00 93.88 103 ASP A C 1
ATOM 819 O O . ASP A 1 103 ? 1.822 -0.715 9.252 1.00 93.88 103 ASP A O 1
ATOM 823 N N . ILE A 1 104 ? 0.468 1.059 8.976 1.00 95.00 104 ILE A N 1
ATOM 824 C CA . ILE A 1 104 ? 1.490 1.997 8.499 1.00 95.00 104 ILE A CA 1
ATOM 825 C C . ILE A 1 104 ? 2.033 2.821 9.668 1.00 95.00 104 ILE A C 1
ATOM 827 O O . ILE A 1 104 ? 1.345 3.637 10.278 1.00 95.00 104 ILE A O 1
ATOM 831 N N . THR A 1 105 ? 3.326 2.670 9.936 1.00 92.56 105 THR A N 1
ATOM 832 C CA . THR A 1 105 ? 4.033 3.437 10.969 1.00 92.56 105 THR A CA 1
ATOM 833 C C . THR A 1 105 ? 4.478 4.804 10.460 1.00 92.56 105 THR A C 1
ATOM 835 O O . THR A 1 105 ? 4.375 5.801 11.172 1.00 92.56 105 THR A O 1
ATOM 838 N N . GLU A 1 106 ? 4.985 4.879 9.234 1.00 93.38 106 GLU A N 1
ATOM 839 C CA . GLU A 1 106 ? 5.523 6.116 8.667 1.00 93.38 106 GLU A CA 1
ATOM 840 C C . GLU A 1 106 ? 5.583 6.008 7.142 1.00 93.38 106 GLU A C 1
ATOM 842 O O . GLU A 1 106 ? 5.777 4.927 6.583 1.00 93.38 106 GLU A O 1
ATOM 847 N N . ILE A 1 107 ? 5.452 7.143 6.460 1.00 93.62 107 ILE A N 1
ATOM 848 C CA . ILE A 1 107 ? 5.674 7.254 5.020 1.00 93.62 107 ILE A CA 1
ATOM 849 C C . ILE A 1 107 ? 6.838 8.211 4.811 1.00 93.62 107 ILE A C 1
ATOM 851 O O . ILE A 1 107 ? 6.754 9.380 5.184 1.00 93.62 107 ILE A O 1
ATOM 855 N N . ARG A 1 108 ? 7.921 7.708 4.216 1.00 91.38 108 ARG A N 1
ATOM 856 C CA . ARG A 1 108 ? 9.153 8.476 4.022 1.00 91.38 108 ARG A CA 1
ATOM 857 C C . ARG A 1 108 ? 9.690 8.356 2.611 1.00 91.38 108 ARG A C 1
ATOM 859 O O . ARG A 1 108 ? 9.537 7.331 1.945 1.00 91.38 108 ARG A O 1
ATOM 866 N N . GLU A 1 109 ? 10.412 9.377 2.187 1.00 90.12 109 GLU A N 1
ATOM 867 C CA . GLU A 1 109 ? 11.204 9.317 0.973 1.00 90.12 109 GLU A CA 1
ATOM 868 C C . GLU A 1 109 ? 12.473 8.466 1.174 1.00 90.12 109 GLU A C 1
ATOM 870 O O . GLU A 1 109 ? 13.202 8.601 2.158 1.00 90.12 109 GLU A O 1
ATOM 875 N N . HIS A 1 110 ? 12.796 7.636 0.183 1.00 84.19 110 HIS A N 1
ATOM 876 C CA . HIS A 1 110 ? 14.100 7.000 0.042 1.00 84.19 110 HIS A CA 1
ATOM 877 C C . HIS A 1 110 ? 14.754 7.418 -1.275 1.00 84.19 110 HIS A C 1
ATOM 879 O O . HIS A 1 110 ? 14.198 7.239 -2.363 1.00 84.19 110 HIS A O 1
ATOM 885 N N . LYS A 1 111 ? 15.964 7.971 -1.166 1.00 80.88 111 LYS A N 1
ATOM 886 C CA . LYS A 1 111 ? 16.792 8.393 -2.299 1.00 80.88 111 LYS A CA 1
ATOM 887 C C . LYS A 1 111 ? 17.884 7.359 -2.506 1.00 80.88 111 LYS A C 1
ATOM 889 O O . LYS A 1 111 ? 18.751 7.206 -1.650 1.00 80.88 111 LYS A O 1
ATOM 894 N N . THR A 1 112 ? 17.882 6.693 -3.654 1.00 66.38 112 THR A N 1
ATOM 895 C CA . THR A 1 112 ? 19.006 5.841 -4.054 1.00 66.38 112 THR A CA 1
ATOM 896 C C . THR A 1 112 ? 19.839 6.578 -5.106 1.00 66.38 112 THR A C 1
ATOM 898 O O . THR A 1 112 ? 19.280 7.049 -6.106 1.00 66.38 112 THR A O 1
ATOM 901 N N . PRO A 1 113 ? 21.165 6.707 -4.919 1.00 56.78 113 PRO A N 1
ATOM 902 C CA . PRO A 1 113 ? 22.038 7.178 -5.983 1.00 56.78 113 PRO A CA 1
ATOM 903 C C . PRO A 1 113 ? 22.084 6.109 -7.083 1.00 56.78 113 PRO A C 1
ATOM 905 O O . PRO A 1 113 ? 22.558 5.002 -6.840 1.00 56.78 113 PRO A O 1
ATOM 908 N N . ALA A 1 114 ? 21.590 6.413 -8.285 1.00 46.22 114 ALA A N 1
ATOM 909 C CA . ALA A 1 114 ? 21.828 5.570 -9.454 1.00 46.22 114 ALA A CA 1
ATOM 910 C C . ALA A 1 114 ? 22.731 6.326 -10.429 1.00 46.22 114 ALA A C 1
ATOM 912 O O . ALA A 1 114 ? 22.292 7.141 -11.241 1.00 46.22 114 ALA A O 1
ATOM 913 N N . GLY A 1 115 ? 24.030 6.057 -10.317 1.00 52.28 115 GLY A N 1
ATOM 914 C CA . GLY A 1 115 ? 25.050 6.657 -11.172 1.00 52.28 115 GLY A CA 1
ATOM 915 C C . GLY A 1 115 ? 25.251 8.164 -10.968 1.00 52.28 115 GLY A C 1
ATOM 916 O O . GLY A 1 115 ? 24.675 8.793 -10.082 1.00 52.28 115 GLY A O 1
ATOM 917 N N . ALA A 1 116 ? 26.111 8.744 -11.808 1.00 45.09 116 ALA A N 1
ATOM 918 C CA . ALA A 1 116 ? 26.595 10.121 -11.682 1.00 45.09 116 ALA A CA 1
ATOM 919 C C . ALA A 1 116 ? 25.541 11.212 -11.975 1.00 45.09 116 ALA A C 1
ATOM 921 O O . ALA A 1 116 ? 25.787 12.380 -11.690 1.00 45.09 116 ALA A O 1
ATOM 922 N N . LEU A 1 117 ? 24.381 10.857 -12.548 1.00 43.66 117 LEU A N 1
ATOM 923 C CA . LEU A 1 117 ? 23.426 11.813 -13.132 1.00 43.66 117 LEU A CA 1
ATOM 924 C C . LEU A 1 117 ? 21.958 11.597 -12.709 1.00 43.66 117 LEU A C 1
ATOM 926 O O . LEU A 1 117 ? 21.086 12.325 -13.181 1.00 43.66 117 LEU A O 1
ATOM 930 N N . SER A 1 118 ? 21.624 10.621 -11.852 1.00 47.38 118 SER A N 1
ATOM 931 C CA . SER A 1 118 ? 20.216 10.323 -11.527 1.00 47.38 118 SER A CA 1
ATOM 932 C C . SER A 1 118 ? 20.003 9.904 -10.067 1.00 47.38 118 SER A C 1
ATOM 934 O O . SER A 1 118 ? 20.561 8.923 -9.581 1.00 47.38 118 SER A O 1
ATOM 936 N N . LYS A 1 119 ? 19.142 10.637 -9.349 1.00 58.81 119 LYS A N 1
ATOM 937 C CA . LYS A 1 119 ? 18.610 10.221 -8.041 1.00 58.81 119 LYS A CA 1
ATOM 938 C C . LYS A 1 119 ? 17.268 9.541 -8.283 1.00 58.81 119 LYS A C 1
ATOM 940 O O . LYS A 1 119 ? 16.313 10.218 -8.659 1.00 58.81 119 LYS A O 1
ATOM 945 N N . HIS A 1 120 ? 17.181 8.228 -8.078 1.00 70.38 120 HIS A N 1
ATOM 946 C CA . HIS A 1 120 ? 15.871 7.582 -8.050 1.00 70.38 120 HIS A CA 1
ATOM 947 C C . HIS A 1 120 ? 15.242 7.830 -6.684 1.00 70.38 120 HIS A C 1
ATOM 949 O O . HIS A 1 120 ? 15.850 7.554 -5.647 1.00 70.38 120 HIS A O 1
ATOM 955 N N . ARG A 1 121 ? 14.035 8.390 -6.708 1.00 83.75 121 ARG A N 1
ATOM 956 C CA . ARG A 1 121 ? 13.232 8.684 -5.524 1.00 83.75 121 ARG A CA 1
ATOM 957 C C . ARG A 1 121 ? 12.117 7.654 -5.445 1.00 83.75 121 ARG A C 1
ATOM 959 O O . ARG A 1 121 ? 11.407 7.430 -6.430 1.00 83.75 121 ARG A O 1
ATOM 966 N N . PHE A 1 122 ? 11.981 7.032 -4.287 1.00 86.19 122 PHE A N 1
ATOM 967 C CA . PHE A 1 122 ? 10.926 6.071 -3.994 1.00 86.19 122 PHE A CA 1
ATOM 968 C C . PHE A 1 122 ? 10.254 6.458 -2.687 1.00 86.19 122 PHE A C 1
ATOM 970 O O . PHE A 1 122 ? 10.909 6.976 -1.784 1.00 86.19 122 PHE A O 1
ATOM 977 N N . ILE A 1 123 ? 8.956 6.199 -2.589 1.00 90.69 123 ILE A N 1
ATOM 978 C CA . ILE A 1 123 ? 8.231 6.352 -1.331 1.00 90.69 123 ILE A CA 1
ATOM 979 C C . ILE A 1 123 ? 8.272 5.002 -0.628 1.00 90.69 123 ILE A C 1
ATOM 981 O O . ILE A 1 123 ? 7.910 3.975 -1.205 1.00 90.69 123 ILE A O 1
ATOM 985 N N . VAL A 1 124 ? 8.745 4.999 0.609 1.00 91.62 124 VAL A N 1
ATOM 986 C CA . VAL A 1 124 ? 8.807 3.820 1.466 1.00 91.62 124 VAL A CA 1
ATOM 987 C C . VAL A 1 124 ? 7.685 3.925 2.479 1.00 91.62 124 VAL A C 1
ATOM 989 O O . VAL A 1 124 ? 7.627 4.880 3.252 1.00 91.62 124 VAL A O 1
ATOM 992 N N . VAL A 1 125 ? 6.808 2.927 2.473 1.00 93.31 125 VAL A N 1
ATOM 993 C CA . VAL A 1 125 ? 5.722 2.805 3.446 1.00 93.31 125 VAL A CA 1
ATOM 994 C C . VAL A 1 125 ? 6.215 1.873 4.544 1.00 93.31 125 VAL A C 1
ATOM 996 O O . VAL A 1 125 ? 6.294 0.664 4.331 1.00 93.31 125 VAL A O 1
ATOM 999 N N . LEU A 1 126 ? 6.634 2.420 5.683 1.00 93.06 126 LEU A N 1
ATOM 1000 C CA . LEU A 1 126 ? 7.067 1.630 6.834 1.00 93.06 126 LEU A CA 1
ATOM 1001 C C . LEU A 1 126 ? 5.849 0.985 7.492 1.00 93.06 126 LEU A C 1
ATOM 1003 O O . LEU A 1 126 ? 4.876 1.665 7.808 1.00 93.06 126 LEU A O 1
ATOM 1007 N N . LEU A 1 127 ? 5.923 -0.331 7.677 1.00 93.06 127 LEU A N 1
ATOM 1008 C CA . LEU A 1 127 ? 4.853 -1.132 8.259 1.00 93.06 127 LEU A CA 1
ATOM 1009 C C . LEU A 1 127 ? 5.200 -1.510 9.698 1.00 93.06 127 LEU A C 1
ATOM 1011 O O . LEU A 1 127 ? 6.370 -1.761 9.990 1.00 93.06 127 LEU A O 1
ATOM 1015 N N . GLN A 1 128 ? 4.185 -1.627 10.552 1.00 91.81 128 GLN A N 1
ATOM 1016 C CA . GLN A 1 128 ? 4.343 -2.061 11.941 1.00 91.81 128 GLN A CA 1
ATOM 1017 C C . GLN A 1 128 ? 4.834 -3.514 12.031 1.00 91.81 128 GLN A C 1
ATOM 1019 O O . GLN A 1 128 ? 5.757 -3.805 12.787 1.00 91.81 128 GLN A O 1
ATOM 1024 N N . ASP A 1 129 ? 4.266 -4.412 11.216 1.00 91.88 129 ASP A N 1
ATOM 1025 C CA . ASP A 1 129 ? 4.717 -5.802 11.073 1.00 91.88 129 ASP A CA 1
ATOM 1026 C C . ASP A 1 129 ? 5.014 -6.148 9.599 1.00 91.88 129 ASP A C 1
ATOM 1028 O O . ASP A 1 129 ? 4.165 -6.677 8.872 1.00 91.88 129 ASP A O 1
ATOM 1032 N N . PRO A 1 130 ? 6.245 -5.885 9.124 1.00 90.19 130 PRO A N 1
ATOM 1033 C CA . PRO A 1 130 ? 6.672 -6.260 7.779 1.00 90.19 130 PRO A CA 1
ATOM 1034 C C . PRO A 1 130 ? 6.656 -7.776 7.516 1.00 90.19 130 PRO A C 1
ATOM 1036 O O . PRO A 1 130 ? 6.525 -8.203 6.362 1.00 90.19 130 PRO A O 1
ATOM 1039 N N . ALA A 1 131 ? 6.817 -8.601 8.557 1.00 90.06 131 ALA A N 1
ATOM 1040 C CA . ALA A 1 131 ? 6.925 -10.051 8.426 1.00 90.06 131 ALA A CA 1
ATOM 1041 C C . ALA A 1 131 ? 5.572 -10.686 8.080 1.00 90.06 131 ALA A C 1
ATOM 1043 O O . ALA A 1 131 ? 5.529 -11.600 7.249 1.00 90.06 131 ALA A O 1
ATOM 1044 N N . ALA A 1 132 ? 4.469 -10.156 8.620 1.00 89.62 132 ALA A N 1
ATOM 1045 C CA . ALA A 1 132 ? 3.113 -10.561 8.242 1.00 89.62 132 ALA A CA 1
ATOM 1046 C C . ALA A 1 132 ? 2.836 -10.375 6.742 1.00 89.62 132 ALA A C 1
ATOM 1048 O O . ALA A 1 132 ? 2.201 -11.220 6.110 1.00 89.62 132 ALA A O 1
ATOM 1049 N N . TYR A 1 133 ? 3.343 -9.303 6.133 1.00 89.06 133 TYR A N 1
ATOM 1050 C CA . TYR A 1 133 ? 3.163 -9.055 4.700 1.00 89.06 133 TYR A CA 1
ATOM 1051 C C . TYR A 1 133 ? 4.019 -9.986 3.831 1.00 89.06 133 TYR A C 1
ATOM 1053 O O . TYR A 1 133 ? 3.579 -10.435 2.772 1.00 89.06 133 TYR A O 1
ATOM 1061 N N . LEU A 1 134 ? 5.225 -10.329 4.287 1.00 89.75 134 LEU A N 1
ATOM 1062 C CA . LEU A 1 134 ? 6.102 -11.293 3.618 1.00 89.75 134 LEU A CA 1
ATOM 1063 C C . LEU A 1 134 ? 5.563 -12.727 3.671 1.00 89.75 134 LEU A C 1
ATOM 1065 O O . LEU A 1 134 ? 5.663 -13.458 2.682 1.00 89.75 134 LEU A O 1
ATOM 1069 N N . SER A 1 135 ? 5.003 -13.141 4.811 1.00 88.19 135 SER A N 1
ATOM 1070 C CA . SER A 1 135 ? 4.489 -14.501 5.020 1.00 88.19 135 SER A CA 1
ATOM 1071 C C . SER A 1 135 ? 3.240 -14.796 4.190 1.00 88.19 135 SER A C 1
ATOM 1073 O O . SER A 1 135 ? 3.098 -15.912 3.694 1.00 88.19 135 SER A O 1
ATOM 1075 N N . ARG A 1 136 ? 2.391 -13.787 3.957 1.00 88.00 136 ARG A N 1
ATOM 1076 C CA . ARG A 1 136 ? 1.179 -13.881 3.124 1.00 88.00 136 ARG A CA 1
ATOM 1077 C C . ARG A 1 136 ? 1.470 -14.030 1.626 1.00 88.00 136 ARG A C 1
ATOM 1079 O O . ARG A 1 136 ? 0.590 -14.439 0.871 1.00 88.00 136 ARG A O 1
ATOM 1086 N N . GLN A 1 137 ? 2.682 -13.705 1.168 1.00 86.50 137 GLN A N 1
ATOM 1087 C CA . GLN A 1 137 ? 3.014 -13.736 -0.255 1.00 86.50 137 GLN A CA 1
ATOM 1088 C C . GLN A 1 137 ? 3.308 -15.164 -0.746 1.00 86.50 137 GLN A C 1
ATOM 1090 O O . GLN A 1 137 ? 4.381 -15.713 -0.495 1.00 86.50 137 GLN A O 1
ATOM 1095 N N . ALA A 1 138 ? 2.383 -15.734 -1.525 1.00 83.94 138 ALA A N 1
ATOM 1096 C CA . ALA A 1 138 ? 2.499 -17.098 -2.055 1.00 83.94 138 ALA A CA 1
ATOM 1097 C C . ALA A 1 138 ? 3.564 -17.243 -3.161 1.00 83.94 138 ALA A C 1
ATOM 1099 O O . ALA A 1 138 ? 4.177 -18.298 -3.322 1.00 83.94 138 ALA A O 1
ATOM 1100 N N . HIS A 1 139 ? 3.807 -16.189 -3.948 1.00 86.50 139 HIS A N 1
ATOM 1101 C CA . HIS A 1 139 ? 4.743 -16.253 -5.073 1.00 86.50 139 HIS A CA 1
ATOM 1102 C C . HIS A 1 139 ? 6.187 -15.964 -4.646 1.00 86.50 139 HIS A C 1
ATOM 1104 O O . HIS A 1 139 ? 6.530 -14.827 -4.315 1.00 86.50 139 HIS A O 1
ATOM 1110 N N . GLY A 1 140 ? 7.066 -16.963 -4.773 1.00 87.12 140 GLY A N 1
ATOM 1111 C CA . GLY A 1 140 ? 8.468 -16.873 -4.348 1.00 87.12 140 GLY A CA 1
ATOM 1112 C C . GLY A 1 140 ? 9.273 -15.731 -4.982 1.00 87.12 140 GLY A C 1
ATOM 1113 O O . GLY A 1 140 ? 10.074 -15.104 -4.296 1.00 87.12 140 GLY A O 1
ATOM 1114 N N . LEU A 1 141 ? 9.043 -15.398 -6.260 1.00 86.50 141 LEU A N 1
ATOM 1115 C CA . LEU A 1 141 ? 9.734 -14.268 -6.900 1.00 86.50 141 LEU A CA 1
ATOM 1116 C C . LEU A 1 141 ? 9.306 -12.923 -6.296 1.00 86.50 141 LEU A C 1
ATOM 1118 O O . LEU A 1 141 ? 10.159 -12.109 -5.959 1.00 86.50 141 LEU A O 1
ATOM 1122 N N . LYS A 1 142 ? 7.997 -12.720 -6.093 1.00 86.56 142 LYS A N 1
ATOM 1123 C CA . LYS A 1 142 ? 7.467 -11.505 -5.456 1.00 86.56 142 LYS A CA 1
ATOM 1124 C C . LYS A 1 142 ? 7.968 -11.377 -4.022 1.00 86.56 142 LYS A C 1
ATOM 1126 O O . LYS A 1 142 ? 8.385 -10.297 -3.618 1.00 86.56 142 LYS A O 1
ATOM 1131 N N . ARG A 1 143 ? 7.995 -12.490 -3.283 1.00 90.25 143 ARG A N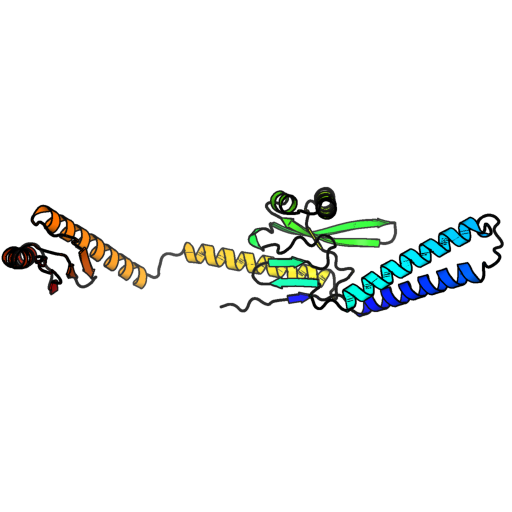 1
ATOM 1132 C CA . ARG A 1 143 ? 8.542 -12.542 -1.926 1.00 90.25 143 ARG A CA 1
ATOM 1133 C C . ARG A 1 143 ? 10.020 -12.150 -1.895 1.00 90.25 143 ARG A C 1
ATOM 1135 O O . ARG A 1 143 ? 10.382 -11.285 -1.111 1.00 90.25 143 ARG A O 1
ATOM 1142 N N . LYS A 1 144 ? 10.855 -12.688 -2.792 1.00 89.38 144 LYS A N 1
ATOM 1143 C CA . LYS A 1 144 ? 12.272 -12.286 -2.896 1.00 89.38 144 LYS A CA 1
ATOM 1144 C C . LYS A 1 144 ? 12.437 -10.792 -3.181 1.00 89.38 144 LYS A C 1
ATOM 1146 O O . LYS A 1 144 ? 13.325 -10.165 -2.613 1.00 89.38 144 LYS A O 1
ATOM 1151 N N . THR A 1 145 ? 11.584 -10.206 -4.025 1.00 88.31 145 THR A N 1
ATOM 1152 C CA . THR A 1 145 ? 11.590 -8.752 -4.260 1.00 88.31 145 THR A CA 1
ATOM 1153 C C . THR A 1 145 ? 11.212 -7.972 -2.998 1.00 88.31 145 THR A C 1
ATOM 1155 O O . THR A 1 145 ? 11.884 -7.001 -2.671 1.00 88.31 145 THR A O 1
ATOM 1158 N N . MET A 1 146 ? 10.198 -8.413 -2.246 1.00 90.06 146 MET A N 1
ATOM 1159 C CA . MET A 1 146 ? 9.834 -7.808 -0.954 1.00 90.06 146 MET A CA 1
ATOM 1160 C C . MET A 1 146 ? 10.960 -7.917 0.077 1.00 90.06 146 MET A C 1
ATOM 1162 O O . MET A 1 146 ? 11.222 -6.962 0.798 1.00 90.06 146 MET A O 1
ATOM 1166 N N . GLU A 1 147 ? 11.647 -9.057 0.142 1.00 91.62 147 GLU A N 1
ATOM 1167 C CA . GLU A 1 147 ? 12.796 -9.258 1.032 1.00 91.62 147 GLU A CA 1
ATOM 1168 C C . GLU A 1 147 ? 13.960 -8.336 0.653 1.00 91.62 147 GLU A C 1
ATOM 1170 O O . GLU A 1 147 ? 14.607 -7.766 1.530 1.00 91.62 147 GLU A O 1
ATOM 1175 N N . ALA A 1 148 ? 14.213 -8.143 -0.646 1.00 88.31 148 ALA A N 1
ATOM 1176 C CA . ALA A 1 148 ? 15.211 -7.193 -1.128 1.00 88.31 148 ALA A CA 1
ATOM 1177 C C . ALA A 1 148 ? 14.842 -5.746 -0.761 1.00 88.31 148 ALA A C 1
ATOM 1179 O O . ALA A 1 148 ? 15.682 -5.027 -0.222 1.00 88.31 148 ALA A O 1
ATOM 1180 N N . ASN A 1 149 ? 13.581 -5.351 -0.965 1.00 89.25 149 ASN A N 1
ATOM 1181 C CA . ASN A 1 149 ? 13.066 -4.044 -0.549 1.00 89.25 149 ASN A CA 1
ATOM 1182 C C . ASN A 1 149 ? 13.232 -3.831 0.962 1.00 89.25 149 ASN A C 1
ATOM 1184 O O . ASN A 1 149 ? 13.730 -2.790 1.388 1.00 89.25 149 ASN A O 1
ATOM 1188 N N . LEU A 1 150 ? 12.886 -4.838 1.772 1.00 90.81 150 LEU A N 1
ATOM 1189 C CA . LEU A 1 150 ? 13.035 -4.785 3.224 1.00 90.81 150 LEU A CA 1
ATOM 1190 C C . LEU A 1 150 ? 14.501 -4.582 3.627 1.00 90.81 150 LEU A C 1
ATOM 1192 O O . LEU A 1 150 ? 14.787 -3.719 4.452 1.00 90.81 150 LEU A 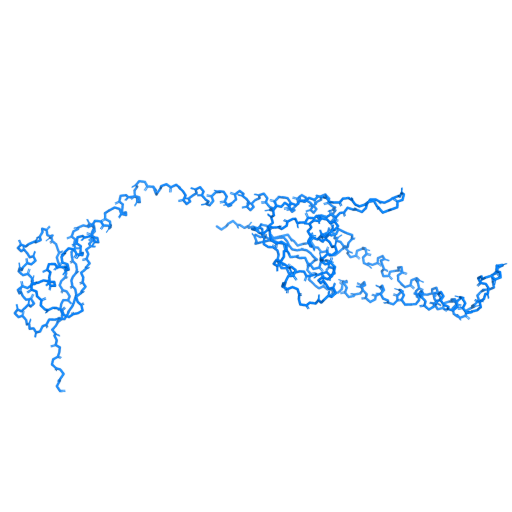O 1
ATOM 1196 N N . ARG A 1 151 ? 15.437 -5.313 3.009 1.00 88.88 151 ARG A N 1
ATOM 1197 C CA . ARG A 1 151 ? 16.880 -5.165 3.272 1.00 88.88 151 ARG A CA 1
ATOM 1198 C C . ARG A 1 151 ? 17.424 -3.794 2.866 1.00 88.88 151 ARG A C 1
ATOM 1200 O O . ARG A 1 151 ? 18.293 -3.271 3.551 1.00 88.88 151 ARG A O 1
ATOM 1207 N N . GLN A 1 152 ? 16.946 -3.233 1.756 1.00 84.88 152 GLN A N 1
ATOM 1208 C CA . GLN A 1 152 ? 17.478 -1.989 1.191 1.00 84.88 152 GLN A CA 1
ATOM 1209 C C . GLN A 1 152 ? 16.857 -0.731 1.813 1.00 84.88 152 GLN A C 1
ATOM 1211 O O . GLN A 1 152 ? 17.549 0.262 2.033 1.00 84.88 152 GLN A O 1
ATOM 1216 N N . CYS A 1 153 ? 15.552 -0.757 2.077 1.00 84.62 153 CYS A N 1
ATOM 1217 C CA . CYS A 1 153 ? 14.767 0.423 2.439 1.00 84.62 153 CYS A CA 1
ATOM 1218 C C . CYS A 1 153 ? 14.137 0.336 3.838 1.00 84.62 153 CYS A C 1
ATOM 1220 O O . CYS A 1 153 ? 13.570 1.325 4.311 1.00 84.62 153 CYS A O 1
ATOM 1222 N N . GLY A 1 154 ? 14.226 -0.819 4.505 1.00 85.62 154 GLY A N 1
ATOM 1223 C CA . GLY A 1 154 ? 13.599 -1.070 5.806 1.00 85.62 154 GLY A CA 1
ATOM 1224 C C . GLY A 1 154 ? 12.108 -1.412 5.731 1.00 85.62 154 GLY A C 1
ATOM 1225 O O . GLY A 1 154 ? 11.473 -1.546 6.769 1.00 85.62 154 GLY A O 1
ATOM 1226 N N . SER A 1 155 ? 11.537 -1.574 4.530 1.00 89.94 155 SER A N 1
ATOM 1227 C CA . SER A 1 155 ? 10.160 -2.047 4.342 1.00 89.94 155 SER A CA 1
ATOM 1228 C C . SER A 1 155 ? 10.006 -2.865 3.057 1.00 89.94 155 SER A C 1
ATOM 1230 O O . SER A 1 155 ? 10.651 -2.549 2.055 1.00 89.94 155 SER A O 1
ATOM 1232 N N . PRO A 1 156 ? 9.138 -3.897 3.045 1.00 87.75 156 PRO A N 1
ATOM 1233 C CA . PRO A 1 156 ? 8.809 -4.651 1.841 1.00 87.75 156 PRO A CA 1
ATOM 1234 C C . PRO A 1 156 ? 7.997 -3.833 0.823 1.00 87.75 156 PRO A C 1
ATOM 1236 O O . PRO A 1 156 ? 7.945 -4.213 -0.352 1.00 87.75 156 PRO A O 1
ATOM 1239 N N . VAL A 1 157 ? 7.379 -2.724 1.251 1.00 90.06 157 VAL A N 1
ATOM 1240 C CA . VAL A 1 157 ? 6.539 -1.856 0.419 1.00 90.06 157 VAL A CA 1
ATOM 1241 C C . VAL A 1 157 ? 7.328 -0.628 -0.024 1.00 90.06 157 VAL A C 1
ATOM 1243 O O . VAL A 1 157 ? 7.631 0.272 0.763 1.00 90.06 157 VAL A O 1
ATOM 1246 N N . THR A 1 158 ? 7.599 -0.570 -1.324 1.00 88.44 158 THR A N 1
ATOM 1247 C CA . THR A 1 158 ? 8.182 0.592 -1.993 1.00 88.44 158 THR A CA 1
ATOM 1248 C C . THR A 1 158 ? 7.298 0.994 -3.168 1.00 88.44 158 THR A C 1
ATOM 1250 O O . THR A 1 158 ? 6.906 0.161 -3.988 1.00 88.44 158 THR A O 1
ATOM 1253 N N . LEU A 1 159 ? 6.964 2.280 -3.244 1.00 88.56 159 LEU A N 1
ATOM 1254 C CA . LEU A 1 159 ? 6.137 2.860 -4.296 1.00 88.56 159 LEU A CA 1
ATOM 1255 C C . LEU A 1 159 ? 7.017 3.709 -5.219 1.00 88.56 159 LEU A C 1
ATOM 1257 O O . LEU A 1 159 ? 7.802 4.549 -4.769 1.00 88.56 159 LEU A O 1
ATOM 1261 N N . SER A 1 160 ? 6.887 3.491 -6.529 1.00 84.75 160 SER A N 1
ATOM 1262 C CA . SER A 1 160 ? 7.596 4.258 -7.558 1.00 84.75 160 SER A CA 1
ATOM 1263 C C . SER A 1 160 ? 6.621 5.049 -8.418 1.00 84.75 160 SER A C 1
ATOM 1265 O O . SER A 1 160 ? 5.623 4.518 -8.900 1.00 84.75 160 SER A O 1
ATOM 1267 N N . VAL A 1 161 ? 6.965 6.305 -8.697 1.00 85.56 161 VAL A N 1
ATOM 1268 C CA . VAL A 1 161 ? 6.128 7.224 -9.489 1.00 85.56 161 VAL A CA 1
ATOM 1269 C C . VAL A 1 161 ? 6.394 7.122 -10.995 1.00 85.56 161 VAL A C 1
ATOM 1271 O O . VAL A 1 161 ? 5.657 7.661 -11.817 1.00 85.56 161 VAL A O 1
ATOM 1274 N N . THR A 1 162 ? 7.424 6.371 -11.394 1.00 81.75 162 THR A N 1
ATOM 1275 C CA . THR A 1 162 ? 7.933 6.309 -12.775 1.00 81.75 162 THR A CA 1
ATOM 1276 C C . THR A 1 162 ? 6.831 6.045 -13.810 1.00 81.75 162 THR A C 1
ATOM 1278 O O . THR A 1 162 ? 6.758 6.738 -14.826 1.00 81.75 162 THR A O 1
ATOM 1281 N N . GLY A 1 163 ? 5.928 5.098 -13.531 1.00 79.12 163 GLY A N 1
ATOM 1282 C CA . GLY A 1 163 ? 4.820 4.730 -14.423 1.00 79.12 163 GLY A CA 1
ATOM 1283 C C . GLY A 1 163 ? 3.500 5.472 -14.181 1.00 79.12 163 GLY A C 1
ATOM 1284 O O . GLY A 1 163 ? 2.571 5.321 -14.975 1.00 79.12 163 GLY A O 1
ATOM 1285 N N . LEU A 1 164 ? 3.396 6.257 -13.110 1.00 87.06 164 LEU A N 1
ATOM 1286 C CA . LEU A 1 164 ? 2.148 6.883 -12.676 1.00 87.06 164 LEU A CA 1
ATOM 1287 C C . LEU A 1 164 ? 1.912 8.230 -13.367 1.00 87.06 164 LEU A C 1
ATOM 1289 O O . LEU A 1 164 ? 2.858 8.901 -13.798 1.00 87.06 164 LEU A O 1
ATOM 1293 N N . ASP A 1 165 ? 0.643 8.617 -13.467 1.00 88.56 165 ASP A N 1
ATOM 1294 C CA . ASP A 1 165 ? 0.189 9.933 -13.930 1.00 88.56 165 ASP A CA 1
ATOM 1295 C C . ASP A 1 165 ? 0.111 10.934 -12.770 1.00 88.56 165 ASP A C 1
ATOM 1297 O O . ASP A 1 165 ? -0.922 11.522 -12.478 1.00 88.56 165 ASP A O 1
ATOM 1301 N N . THR A 1 166 ? 1.215 11.055 -12.036 1.00 88.88 166 THR A N 1
ATOM 1302 C CA . THR A 1 166 ? 1.373 11.983 -10.912 1.00 88.88 166 THR A CA 1
ATOM 1303 C C . THR A 1 166 ? 2.850 12.348 -10.746 1.00 88.88 166 THR A C 1
ATOM 1305 O O . THR A 1 166 ? 3.723 11.752 -11.394 1.00 88.88 166 THR A O 1
ATOM 1308 N N . THR A 1 167 ? 3.139 13.334 -9.900 1.00 89.75 167 THR A N 1
ATOM 1309 C CA . THR A 1 167 ? 4.500 13.695 -9.484 1.00 89.75 167 THR A CA 1
ATOM 1310 C C . THR A 1 167 ? 4.855 13.032 -8.157 1.00 89.75 167 THR A C 1
ATOM 1312 O O . THR A 1 167 ? 3.989 12.517 -7.448 1.00 89.75 167 THR A O 1
ATOM 1315 N N . PHE A 1 168 ? 6.150 12.997 -7.835 1.00 89.94 168 PHE A N 1
ATOM 1316 C CA . PHE A 1 168 ? 6.607 12.424 -6.571 1.00 89.94 168 PHE A CA 1
ATOM 1317 C C . PHE A 1 168 ? 6.045 13.206 -5.386 1.00 89.94 168 PHE A C 1
ATOM 1319 O O . PHE A 1 168 ? 5.489 12.612 -4.473 1.00 89.94 168 PHE A O 1
ATOM 1326 N N . GLU A 1 169 ? 6.136 14.530 -5.462 1.00 91.25 169 GLU A N 1
ATOM 1327 C CA . GLU A 1 169 ? 5.701 15.466 -4.431 1.00 91.25 169 GLU A CA 1
ATOM 1328 C C . GLU A 1 169 ? 4.202 15.343 -4.171 1.00 91.25 169 GLU A C 1
ATOM 1330 O O . GLU A 1 169 ? 3.786 15.271 -3.022 1.00 91.25 169 GLU A O 1
ATOM 1335 N N . LEU A 1 170 ? 3.397 15.262 -5.239 1.00 91.56 170 LEU A N 1
ATOM 1336 C CA . LEU A 1 170 ? 1.948 15.144 -5.112 1.00 91.56 170 LEU A CA 1
ATOM 1337 C C . LEU A 1 170 ? 1.548 13.789 -4.519 1.00 91.56 170 LEU A C 1
ATOM 1339 O O . LEU A 1 170 ? 0.661 13.720 -3.672 1.00 91.56 170 LEU A O 1
ATOM 1343 N N . LEU A 1 171 ? 2.198 12.701 -4.943 1.00 92.19 171 LEU A N 1
ATOM 1344 C CA . LEU A 1 171 ? 1.917 11.390 -4.365 1.00 92.19 171 LEU A CA 1
ATOM 1345 C C . LEU A 1 171 ? 2.319 11.329 -2.887 1.00 92.19 171 LEU A C 1
ATOM 1347 O O . LEU A 1 171 ? 1.563 10.807 -2.073 1.00 92.19 171 LEU A O 1
ATOM 1351 N N . GLU A 1 172 ? 3.496 11.849 -2.546 1.00 93.06 172 GLU A N 1
ATOM 1352 C CA . GLU A 1 172 ? 3.971 11.914 -1.166 1.00 93.06 172 GLU A CA 1
ATOM 1353 C C . GLU A 1 172 ? 3.017 12.733 -0.294 1.00 93.06 172 GLU A C 1
ATOM 1355 O O . GLU A 1 172 ? 2.620 12.251 0.766 1.00 93.06 172 GLU A O 1
ATOM 1360 N N . SER A 1 173 ? 2.568 13.902 -0.765 1.00 93.00 173 SER A N 1
ATOM 1361 C CA . SER A 1 173 ? 1.626 14.736 -0.017 1.00 93.00 173 SER A CA 1
ATOM 1362 C C . SER A 1 173 ? 0.273 14.058 0.191 1.00 93.00 173 SER A C 1
ATOM 1364 O O . SER A 1 173 ? -0.249 14.094 1.299 1.00 93.00 173 SER A O 1
ATOM 1366 N N . GLU A 1 174 ? -0.288 13.404 -0.834 1.00 93.50 174 GLU A N 1
ATOM 1367 C CA . GLU A 1 174 ? -1.586 12.716 -0.713 1.00 93.50 174 GLU A CA 1
ATOM 1368 C C . GLU A 1 174 ? -1.494 11.514 0.245 1.00 93.50 174 GLU A C 1
ATOM 1370 O O . GLU A 1 174 ? -2.414 11.250 1.019 1.00 93.50 174 GLU A O 1
ATOM 1375 N N . LEU A 1 175 ? -0.361 10.805 0.252 1.00 94.19 175 LEU A N 1
ATOM 1376 C CA . LEU A 1 175 ? -0.112 9.701 1.180 1.00 94.19 175 LEU A CA 1
ATOM 1377 C C . LEU A 1 175 ? 0.084 10.176 2.625 1.00 94.19 175 LEU A C 1
ATOM 1379 O O . LEU A 1 175 ? -0.492 9.594 3.544 1.00 94.19 175 LEU A O 1
ATOM 1383 N N . GLN A 1 176 ? 0.879 11.227 2.830 1.00 94.50 176 GLN A N 1
ATOM 1384 C CA . GLN A 1 176 ? 1.092 11.821 4.152 1.00 94.50 176 GLN A CA 1
ATOM 1385 C C . GLN A 1 176 ? -0.204 12.404 4.715 1.00 94.50 176 GLN A C 1
ATOM 1387 O O . GLN A 1 176 ? -0.513 12.180 5.884 1.00 94.50 176 GLN A O 1
ATOM 1392 N N . GLN A 1 177 ? -0.989 13.089 3.880 1.00 93.69 177 GLN A N 1
ATOM 1393 C CA . GLN A 1 177 ? -2.295 13.611 4.263 1.00 93.69 177 GLN A CA 1
ATOM 1394 C C . GLN A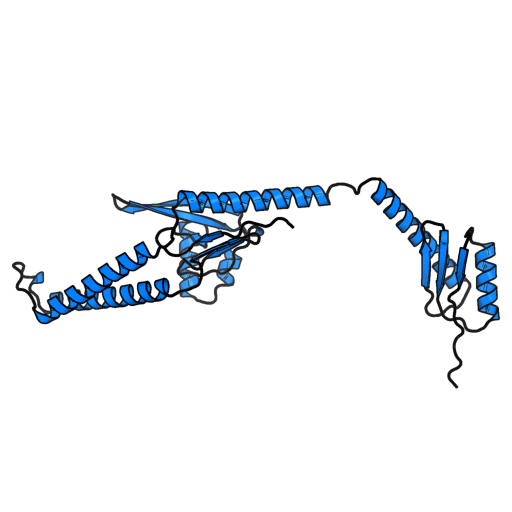 1 177 ? -3.256 12.481 4.648 1.00 93.69 177 GLN A C 1
ATOM 1396 O O . GLN A 1 177 ? -3.895 12.571 5.692 1.00 93.69 177 GLN A O 1
ATOM 1401 N N . GLY A 1 178 ? -3.319 11.402 3.860 1.00 92.88 178 GLY A N 1
ATOM 1402 C CA . GLY A 1 178 ? -4.147 10.234 4.177 1.00 92.88 178 GLY A CA 1
ATOM 1403 C C . GLY A 1 178 ? -3.803 9.611 5.533 1.00 92.88 178 GLY A C 1
ATOM 1404 O O . GLY A 1 178 ? -4.700 9.347 6.333 1.00 92.88 178 GLY A O 1
ATOM 1405 N N . LEU A 1 179 ? -2.508 9.452 5.832 1.00 94.06 179 LEU A N 1
ATOM 1406 C CA . LEU A 1 179 ? -2.051 8.929 7.123 1.00 94.06 179 LEU A CA 1
ATOM 1407 C C . LEU A 1 179 ? -2.360 9.886 8.286 1.00 94.06 179 LEU A C 1
ATOM 1409 O O . LEU A 1 179 ? -2.755 9.428 9.355 1.00 94.06 179 LEU A O 1
ATOM 1413 N N . ALA A 1 180 ? -2.193 11.197 8.092 1.00 93.62 180 ALA A N 1
ATOM 1414 C CA . ALA A 1 180 ? -2.520 12.196 9.109 1.00 93.62 180 ALA A CA 1
ATOM 1415 C C . ALA A 1 180 ? -4.021 12.191 9.435 1.00 93.62 180 ALA A C 1
ATOM 1417 O O . ALA A 1 180 ? -4.393 12.042 10.591 1.00 93.62 180 ALA A O 1
ATOM 1418 N N . THR A 1 181 ? -4.882 12.217 8.412 1.00 92.69 181 THR A N 1
ATOM 1419 C CA . THR A 1 181 ? -6.341 12.155 8.594 1.00 92.69 181 THR A CA 1
ATOM 1420 C C . THR A 1 181 ? -6.783 10.881 9.315 1.00 92.69 181 THR A C 1
ATOM 1422 O O . THR A 1 181 ? -7.675 10.938 10.161 1.00 92.69 181 THR A O 1
ATOM 1425 N N . TYR A 1 182 ? -6.164 9.733 9.013 1.00 92.44 182 TYR A N 1
ATOM 1426 C CA . TYR A 1 182 ? -6.424 8.493 9.747 1.00 92.44 182 TYR A CA 1
ATOM 1427 C C . TYR A 1 182 ? -6.093 8.640 11.240 1.00 92.44 182 TYR A C 1
ATOM 1429 O O . TYR A 1 182 ? -6.918 8.285 12.078 1.00 92.44 182 TYR A O 1
ATOM 1437 N N . ARG A 1 183 ? -4.927 9.207 11.573 1.00 91.69 183 ARG A N 1
ATOM 1438 C CA . ARG A 1 183 ? -4.483 9.400 12.963 1.00 91.69 183 ARG A CA 1
ATOM 1439 C C . ARG A 1 183 ? -5.351 10.381 13.736 1.00 91.69 183 ARG A C 1
ATOM 1441 O O . ARG A 1 183 ? -5.646 10.120 14.895 1.00 91.69 183 ARG A O 1
ATOM 1448 N N . ASP A 1 184 ? -5.777 11.465 13.097 1.00 91.75 184 ASP A N 1
ATOM 1449 C CA . ASP A 1 184 ? -6.680 12.437 13.717 1.00 91.75 184 ASP A CA 1
ATOM 1450 C C . ASP A 1 184 ? -8.035 11.781 14.021 1.00 91.75 184 ASP A C 1
ATOM 1452 O O . ASP A 1 184 ? -8.535 11.876 15.136 1.00 91.75 184 ASP A O 1
ATOM 1456 N N . THR A 1 185 ? -8.576 11.009 13.071 1.00 89.31 185 THR A N 1
ATOM 1457 C CA . THR A 1 185 ? -9.836 10.267 13.263 1.00 89.31 185 THR A CA 1
ATOM 1458 C C . THR A 1 185 ? -9.709 9.212 14.368 1.00 89.31 185 THR A C 1
ATOM 1460 O O . THR A 1 185 ? -10.631 9.018 15.159 1.00 89.31 185 THR A O 1
ATOM 1463 N N . GLU A 1 186 ? -8.576 8.510 14.435 1.00 87.31 186 GLU A N 1
ATOM 1464 C CA . GLU A 1 186 ? -8.285 7.524 15.480 1.00 87.31 186 GLU A CA 1
ATOM 1465 C C . GLU A 1 186 ? -8.182 8.191 16.859 1.00 87.31 186 GLU A C 1
ATOM 1467 O O . GLU A 1 186 ? -8.796 7.711 17.812 1.00 87.31 186 GLU A O 1
ATOM 1472 N N . ALA A 1 187 ? -7.495 9.332 16.957 1.00 86.44 187 ALA A N 1
ATOM 1473 C CA . ALA A 1 187 ? -7.394 10.116 18.184 1.00 86.44 187 ALA A CA 1
ATOM 1474 C C . ALA A 1 187 ? -8.760 10.648 18.645 1.00 86.44 187 ALA A C 1
ATOM 1476 O O . ALA A 1 187 ? -9.116 10.454 19.805 1.00 86.44 187 ALA A O 1
ATOM 1477 N N . GLU A 1 188 ? -9.557 11.226 17.740 1.00 87.62 188 GLU A N 1
ATOM 1478 C CA . GLU A 1 188 ? -10.931 11.669 18.020 1.00 87.62 188 GLU A CA 1
ATOM 1479 C C . GLU A 1 188 ? -11.815 10.508 18.491 1.00 87.62 188 GLU A C 1
ATOM 1481 O O . GLU A 1 188 ? -12.617 10.662 19.409 1.00 87.62 188 GLU A O 1
ATOM 1486 N N . THR A 1 189 ? -11.659 9.323 17.893 1.00 84.06 189 THR A N 1
ATOM 1487 C CA . THR A 1 189 ? -12.419 8.128 18.287 1.00 84.06 189 THR A CA 1
ATOM 1488 C C . THR A 1 189 ? -12.020 7.655 19.686 1.00 84.06 189 THR A C 1
ATOM 1490 O O . THR A 1 189 ? -12.889 7.330 20.493 1.00 84.06 189 THR A O 1
ATOM 1493 N N . ILE A 1 190 ? -10.721 7.639 20.002 1.00 82.25 190 ILE A N 1
ATOM 1494 C CA . ILE A 1 190 ? -10.213 7.274 21.333 1.00 82.25 190 ILE A CA 1
ATOM 1495 C C . ILE A 1 190 ? -10.671 8.291 22.386 1.00 82.25 190 ILE A C 1
ATOM 1497 O O . ILE A 1 190 ? -11.104 7.894 23.468 1.00 82.25 190 ILE A O 1
ATOM 1501 N N . GLU A 1 191 ? -10.625 9.587 22.071 1.00 84.12 191 GLU A N 1
ATOM 1502 C CA . GLU A 1 191 ? -11.121 10.651 22.946 1.00 84.12 191 GLU A CA 1
ATOM 1503 C C . GLU A 1 191 ? -12.631 10.523 23.175 1.00 84.12 191 GLU A C 1
ATOM 1505 O O . GLU A 1 191 ? -13.071 10.517 24.323 1.00 84.12 191 GLU A O 1
ATOM 1510 N N . ALA A 1 192 ? -13.419 10.310 22.117 1.00 82.25 192 ALA A N 1
ATOM 1511 C CA . ALA A 1 192 ? -14.862 10.099 22.214 1.00 82.25 192 ALA A CA 1
ATOM 1512 C C . ALA A 1 192 ? -15.219 8.887 23.094 1.00 82.25 192 ALA A C 1
ATOM 1514 O O . ALA A 1 192 ? -16.133 8.968 23.913 1.00 82.25 192 ALA A O 1
ATOM 1515 N N . ILE A 1 193 ? -14.480 7.778 22.976 1.00 78.81 193 ILE A N 1
ATOM 1516 C CA . ILE A 1 193 ? -14.660 6.598 23.840 1.00 78.81 193 ILE A CA 1
ATOM 1517 C C . ILE A 1 193 ? -14.278 6.909 25.297 1.00 78.81 193 ILE A C 1
ATOM 1519 O O . ILE A 1 193 ? -14.919 6.405 26.218 1.00 78.81 193 ILE A O 1
ATOM 1523 N N . GLY A 1 194 ? -13.242 7.722 25.520 1.00 74.75 194 GLY A N 1
ATOM 1524 C CA . GLY A 1 194 ? -12.786 8.117 26.855 1.00 74.75 194 GLY A CA 1
ATOM 1525 C C . GLY A 1 194 ? -13.644 9.193 27.529 1.00 74.75 194 GLY A C 1
ATOM 1526 O O . GLY A 1 194 ? -13.574 9.349 28.751 1.00 74.75 194 GLY A O 1
ATOM 1527 N N . THR A 1 195 ? -14.459 9.937 26.775 1.00 79.69 195 THR A N 1
ATOM 1528 C CA . THR A 1 195 ? -15.357 10.940 27.355 1.00 79.69 195 THR A CA 1
ATOM 1529 C C . THR A 1 195 ? -16.529 10.293 28.100 1.00 79.69 195 THR A C 1
ATOM 1531 O O . THR A 1 195 ? -17.207 9.425 27.546 1.00 79.69 195 THR A O 1
ATOM 1534 N N . PRO A 1 196 ? -16.820 10.711 29.351 1.00 76.19 196 PRO A N 1
ATOM 1535 C CA . PRO A 1 196 ? -18.013 10.261 30.055 1.00 76.19 196 PRO A CA 1
ATOM 1536 C C . PRO A 1 196 ? -19.264 10.603 29.246 1.00 76.19 196 PRO A C 1
ATOM 1538 O O . PRO A 1 196 ? -19.336 11.682 28.653 1.00 76.19 196 PRO A O 1
ATOM 1541 N N . LEU A 1 197 ? -20.271 9.723 29.279 1.00 79.88 197 LEU A N 1
ATOM 1542 C CA . LEU A 1 197 ? -21.571 10.001 28.666 1.00 79.88 197 LEU A CA 1
ATOM 1543 C C . LEU A 1 197 ? -22.083 11.396 29.090 1.00 79.88 197 LEU A C 1
ATOM 1545 O O . LEU A 1 197 ? -21.851 11.807 30.228 1.00 79.88 197 LEU A O 1
ATOM 1549 N N . PRO A 1 198 ? -22.798 12.130 28.226 1.00 87.12 198 PRO A N 1
ATOM 1550 C CA . PRO A 1 198 ? -23.556 13.315 28.624 1.00 87.12 198 PRO A CA 1
ATOM 1551 C C . PRO A 1 198 ? -24.373 13.077 29.908 1.00 87.12 198 PRO A C 1
ATOM 1553 O O . PRO A 1 198 ? -24.889 11.977 30.107 1.00 87.12 198 PRO A O 1
ATOM 1556 N N . LYS A 1 199 ? -24.489 14.081 30.795 1.00 84.56 199 LYS A N 1
ATOM 1557 C CA . LYS A 1 199 ? -25.142 13.920 32.115 1.00 84.56 199 LYS A CA 1
ATOM 1558 C C . LYS A 1 199 ? -26.563 13.353 32.022 1.00 84.56 199 LYS A C 1
ATOM 1560 O O . LYS A 1 199 ? -26.927 12.502 32.823 1.00 84.56 199 LYS A O 1
ATOM 1565 N N . ASP A 1 200 ? -27.332 13.764 31.018 1.00 89.88 200 ASP A N 1
ATOM 1566 C CA . ASP A 1 200 ? -28.685 13.261 30.761 1.00 89.88 200 ASP A CA 1
ATOM 1567 C C . ASP A 1 200 ? -28.700 11.769 30.386 1.00 89.88 200 ASP A C 1
ATOM 1569 O O . ASP A 1 200 ? -29.617 11.034 30.754 1.00 89.88 200 ASP A O 1
ATOM 1573 N N . LEU A 1 201 ? -27.674 11.298 29.673 1.00 87.25 201 LEU A N 1
ATOM 1574 C CA . LEU A 1 201 ? -27.498 9.884 29.355 1.00 87.25 201 LEU A CA 1
ATOM 1575 C C . LEU A 1 201 ? -26.953 9.100 30.553 1.00 87.25 201 LEU A C 1
ATOM 1577 O O . LEU A 1 201 ? -27.395 7.975 30.771 1.00 87.25 201 LEU A O 1
ATOM 1581 N N . GLN A 1 202 ? -26.064 9.685 31.364 1.00 85.69 202 GLN A N 1
ATOM 1582 C CA . GLN A 1 202 ? -25.615 9.072 32.622 1.00 85.69 202 GLN A CA 1
ATOM 1583 C C . GLN A 1 202 ? -26.788 8.834 33.574 1.00 85.69 202 GLN A C 1
ATOM 1585 O O . GLN A 1 202 ? -26.913 7.740 34.116 1.00 85.69 202 GLN A O 1
ATOM 1590 N N . GLU A 1 203 ? -27.674 9.820 33.736 1.00 89.19 203 GLU A N 1
ATOM 1591 C CA . GLU A 1 203 ? -28.879 9.701 34.564 1.00 89.19 203 GLU A CA 1
ATOM 1592 C C . GLU A 1 203 ? -29.815 8.600 34.048 1.00 89.19 203 GLU A C 1
ATOM 1594 O O . GLU A 1 203 ? -30.290 7.781 34.834 1.00 89.19 203 GLU A O 1
ATOM 1599 N N . LYS A 1 204 ? -30.025 8.510 32.728 1.00 89.00 204 LYS A N 1
ATOM 1600 C CA . LYS A 1 204 ? -30.835 7.440 32.117 1.00 89.00 204 LYS A CA 1
ATOM 1601 C C . LYS A 1 204 ? -30.226 6.054 32.314 1.00 89.00 204 LYS A C 1
ATOM 1603 O O . LYS A 1 204 ? -30.955 5.121 32.638 1.00 89.00 204 LYS A O 1
ATOM 1608 N N . VAL A 1 205 ? -28.912 5.911 32.137 1.00 88.56 205 VAL A N 1
ATOM 1609 C CA . VAL A 1 205 ? -28.207 4.637 32.355 1.00 88.56 205 VAL A CA 1
ATOM 1610 C C . VAL A 1 205 ? -28.249 4.248 33.832 1.00 88.56 205 VAL A C 1
ATOM 1612 O O . VAL A 1 205 ? -28.545 3.101 34.146 1.00 88.56 205 VAL A O 1
ATOM 1615 N N . ALA A 1 206 ? -28.030 5.195 34.748 1.00 88.88 206 ALA A N 1
ATOM 1616 C CA . ALA A 1 206 ? -28.123 4.945 36.184 1.00 88.88 206 ALA A CA 1
ATOM 1617 C C . ALA A 1 206 ? -29.539 4.516 36.601 1.00 88.88 206 ALA A C 1
ATOM 1619 O O . ALA A 1 206 ? -29.694 3.556 37.355 1.00 88.88 206 ALA A O 1
ATOM 1620 N N . ALA A 1 207 ? -30.574 5.177 36.074 1.00 89.69 207 ALA A N 1
ATOM 1621 C CA . ALA A 1 207 ? -31.964 4.807 36.322 1.00 89.69 207 ALA A CA 1
ATOM 1622 C C . ALA A 1 207 ? -32.304 3.416 35.755 1.00 89.69 207 ALA A C 1
ATOM 1624 O O . ALA A 1 207 ? -32.964 2.628 36.430 1.00 89.69 207 ALA A O 1
ATOM 1625 N N . ALA A 1 208 ? -31.814 3.087 34.556 1.00 88.56 208 ALA A N 1
ATOM 1626 C CA . ALA A 1 208 ? -31.989 1.769 33.949 1.00 88.56 208 ALA A CA 1
ATOM 1627 C C . ALA A 1 208 ? -31.279 0.660 34.745 1.00 88.56 208 ALA A C 1
ATOM 1629 O O . ALA A 1 208 ? -31.873 -0.387 34.987 1.00 88.56 208 ALA A O 1
ATOM 1630 N N . ASN A 1 209 ? -30.049 0.902 35.210 1.00 90.44 209 ASN A N 1
ATOM 1631 C CA . ASN A 1 209 ? -29.311 -0.050 36.044 1.00 90.44 209 ASN A CA 1
ATOM 1632 C C . ASN A 1 209 ? -30.022 -0.292 37.377 1.00 90.44 209 ASN A C 1
ATOM 1634 O O . ASN A 1 209 ? -30.206 -1.440 37.765 1.00 90.44 209 ASN A O 1
ATOM 1638 N N . LYS A 1 210 ? -30.499 0.771 38.034 1.00 91.31 210 LYS A N 1
ATOM 1639 C CA . LYS A 1 210 ? -31.268 0.652 39.277 1.00 91.31 210 LYS A CA 1
ATOM 1640 C C . LYS A 1 210 ? -32.560 -0.147 39.076 1.00 91.31 210 LYS A C 1
ATOM 1642 O O . LYS A 1 210 ? -32.911 -0.963 39.920 1.00 91.31 210 LYS A O 1
ATOM 1647 N N . ALA A 1 211 ? -33.257 0.062 37.958 1.00 89.38 211 ALA A N 1
ATOM 1648 C CA . ALA A 1 211 ? -34.433 -0.730 37.612 1.00 89.38 211 ALA A CA 1
ATOM 1649 C C . ALA A 1 211 ? -34.071 -2.207 37.370 1.00 89.38 211 ALA A C 1
ATOM 1651 O O . ALA A 1 211 ? -34.757 -3.098 37.859 1.00 89.38 211 ALA A O 1
ATOM 1652 N N . HIS A 1 212 ? -32.964 -2.482 36.680 1.00 91.50 212 HIS A N 1
ATOM 1653 C CA . HIS A 1 212 ? -32.491 -3.848 36.464 1.00 91.50 212 HIS A CA 1
ATOM 1654 C C . HIS A 1 212 ? -32.111 -4.559 37.774 1.00 91.50 212 HIS A C 1
ATOM 1656 O O . HIS A 1 212 ? -32.533 -5.691 37.996 1.00 91.50 212 HIS A O 1
ATOM 1662 N N . GLU A 1 213 ? -31.375 -3.891 38.666 1.00 90.75 213 GLU A N 1
ATOM 1663 C CA . GLU A 1 213 ? -31.042 -4.406 40.002 1.00 90.75 213 GLU A CA 1
ATOM 1664 C C . GLU A 1 213 ? -32.300 -4.727 40.813 1.00 90.75 213 GLU A C 1
ATOM 1666 O O . GLU A 1 213 ? -32.408 -5.806 41.392 1.00 90.75 213 GLU A O 1
ATOM 1671 N N . TYR A 1 214 ? -33.284 -3.827 40.780 1.00 89.94 214 TYR A N 1
ATOM 1672 C CA . TYR A 1 214 ? -34.565 -4.024 41.448 1.00 89.94 214 TYR A CA 1
ATOM 1673 C C . TYR A 1 214 ? -35.345 -5.228 40.897 1.00 89.94 214 TYR A C 1
ATOM 1675 O O . TYR A 1 214 ? -35.899 -6.019 41.659 1.00 89.94 214 TYR A O 1
ATOM 1683 N N . ALA A 1 215 ? -35.349 -5.418 39.574 1.00 90.00 215 ALA A N 1
ATOM 1684 C CA . ALA A 1 215 ? -35.973 -6.580 38.944 1.00 90.00 215 ALA A CA 1
ATOM 1685 C C . ALA A 1 215 ? -35.310 -7.899 39.376 1.00 90.00 215 ALA A C 1
ATOM 1687 O O . ALA A 1 215 ? -36.013 -8.862 39.680 1.00 90.00 215 ALA A O 1
ATOM 1688 N N . MET A 1 216 ? -33.973 -7.931 39.457 1.00 91.69 216 MET A N 1
ATOM 1689 C CA . MET A 1 216 ? -33.229 -9.105 39.931 1.00 91.69 216 MET A CA 1
ATOM 1690 C C . MET A 1 216 ? -33.519 -9.426 41.401 1.00 91.69 216 MET A C 1
ATOM 1692 O O . MET A 1 216 ? -33.610 -10.598 41.769 1.00 91.69 216 MET A O 1
ATOM 1696 N N . GLU A 1 217 ? -33.671 -8.407 42.248 1.00 91.12 217 GLU A N 1
ATOM 1697 C CA . GLU A 1 217 ? -34.031 -8.595 43.654 1.00 91.12 217 GLU A CA 1
ATOM 1698 C C . GLU A 1 217 ? -35.414 -9.242 43.793 1.00 91.12 217 GLU A C 1
ATOM 1700 O O . GLU A 1 217 ? -35.558 -10.236 44.507 1.00 91.12 217 GLU A O 1
ATOM 1705 N N . ILE A 1 218 ? -36.405 -8.750 43.046 1.00 89.25 218 ILE A N 1
ATOM 1706 C CA . ILE A 1 218 ? -37.755 -9.327 43.037 1.00 89.25 218 ILE A CA 1
ATOM 1707 C C . ILE A 1 218 ? -37.747 -10.745 42.475 1.00 89.25 218 ILE A C 1
ATOM 1709 O O . ILE A 1 218 ? -38.380 -11.625 43.054 1.00 89.25 218 ILE A O 1
ATOM 1713 N N . GLN A 1 219 ? -37.021 -10.990 41.382 1.00 91.06 219 GLN A N 1
ATOM 1714 C CA . GLN A 1 219 ? -36.888 -12.334 40.824 1.00 91.06 219 GLN A CA 1
ATOM 1715 C C . GLN A 1 219 ? -36.377 -13.314 41.881 1.00 91.06 219 GLN A C 1
ATOM 1717 O O . GLN A 1 219 ? -36.980 -14.359 42.099 1.00 91.06 219 GLN A O 1
ATOM 1722 N N . LYS A 1 220 ? -35.332 -12.925 42.616 1.00 91.38 220 LYS A N 1
ATOM 1723 C CA . LYS A 1 220 ? -34.766 -13.737 43.694 1.00 91.38 220 LYS A CA 1
ATOM 1724 C C . LYS A 1 220 ? -35.743 -13.962 44.852 1.00 91.38 220 LYS A C 1
ATOM 1726 O O . LYS A 1 220 ? -35.746 -15.046 45.428 1.00 91.38 220 LYS A O 1
ATOM 1731 N N . MET A 1 221 ? -36.540 -12.958 45.222 1.00 90.69 221 MET A N 1
ATOM 1732 C CA . MET A 1 221 ? -37.578 -13.105 46.252 1.00 90.69 221 MET A CA 1
ATOM 1733 C C . MET A 1 221 ? -38.668 -14.088 45.816 1.00 90.69 221 MET A C 1
ATOM 1735 O O . MET A 1 221 ? -39.101 -14.909 46.618 1.00 90.69 221 MET A O 1
ATOM 1739 N N . LEU A 1 222 ? -39.092 -14.018 44.553 1.00 89.56 222 LEU A N 1
ATOM 1740 C CA . LEU A 1 222 ? -40.116 -14.902 44.004 1.00 89.56 222 LEU A CA 1
ATOM 1741 C C . LEU A 1 222 ? -39.617 -16.340 43.862 1.00 89.56 222 LEU A C 1
ATOM 1743 O O . LEU A 1 222 ? -40.329 -17.248 44.273 1.00 89.56 222 LEU A O 1
ATOM 1747 N N . ASP A 1 223 ? -38.393 -16.541 43.371 1.00 89.25 223 ASP A N 1
ATOM 1748 C CA . ASP A 1 223 ? -37.766 -17.868 43.273 1.00 89.25 223 ASP A CA 1
ATOM 1749 C C . ASP A 1 223 ? -37.582 -18.542 44.645 1.00 89.25 223 ASP A C 1
ATOM 1751 O O . ASP A 1 223 ? -37.514 -19.767 44.736 1.00 89.25 223 ASP A O 1
ATOM 1755 N N . ALA A 1 224 ? -37.463 -17.758 45.723 1.00 89.31 224 ALA A N 1
ATOM 1756 C CA . ALA A 1 224 ? -37.306 -18.287 47.077 1.00 89.31 224 ALA A CA 1
ATOM 1757 C C . ALA A 1 224 ? -38.629 -18.766 47.697 1.00 89.31 224 ALA A C 1
ATOM 1759 O O . ALA A 1 224 ? -38.614 -19.701 48.498 1.00 89.31 224 ALA A O 1
ATOM 1760 N N . GLU A 1 225 ? -39.746 -18.128 47.345 1.00 89.38 225 GLU A N 1
ATOM 1761 C CA . GLU A 1 225 ? -41.050 -18.348 47.985 1.00 89.38 225 GLU A CA 1
ATOM 1762 C C . GLU A 1 225 ? -42.007 -19.181 47.113 1.00 89.38 225 GLU A C 1
ATOM 1764 O O . GLU A 1 225 ? -42.878 -19.883 47.628 1.00 89.38 225 GLU A O 1
ATOM 1769 N N . PHE A 1 226 ? -41.842 -19.150 45.787 1.00 88.62 226 PHE A N 1
ATOM 1770 C CA . PHE A 1 226 ? -42.756 -19.770 44.830 1.00 88.62 226 PHE A CA 1
ATOM 1771 C C . PHE A 1 226 ? -42.026 -20.656 43.821 1.00 88.62 226 PHE A C 1
ATOM 1773 O O . PHE A 1 226 ? -40.901 -20.392 43.409 1.00 88.62 226 PHE A O 1
ATOM 1780 N N . VAL A 1 227 ? -42.717 -21.697 43.354 1.00 86.94 227 VAL A N 1
ATOM 1781 C CA . VAL A 1 227 ? -42.263 -22.511 42.221 1.00 86.94 227 VAL A CA 1
ATOM 1782 C C . VAL A 1 227 ? -42.868 -21.925 40.948 1.00 86.94 227 VAL A C 1
ATOM 1784 O O . VAL A 1 227 ? -44.055 -22.116 40.681 1.00 86.94 227 VAL A O 1
ATOM 1787 N N . ILE A 1 228 ? -42.058 -21.186 40.191 1.00 87.88 228 ILE A N 1
ATOM 1788 C CA . ILE A 1 228 ? -42.450 -20.552 38.928 1.00 87.88 228 ILE A CA 1
ATOM 1789 C C . ILE A 1 228 ? -41.487 -21.030 37.842 1.00 87.88 228 ILE A C 1
ATOM 1791 O O . ILE A 1 228 ? -40.283 -20.786 37.918 1.00 87.88 228 ILE A O 1
ATOM 1795 N N . ALA A 1 229 ? -41.998 -21.718 36.826 1.00 86.44 229 ALA A N 1
ATOM 1796 C CA . ALA A 1 229 ? -41.183 -22.122 35.688 1.00 86.44 229 ALA A CA 1
ATOM 1797 C C . ALA A 1 229 ? -40.960 -20.930 34.744 1.00 86.44 229 ALA A C 1
ATOM 1799 O O . ALA A 1 229 ? -41.851 -20.105 34.541 1.00 86.44 229 ALA A O 1
ATOM 1800 N N . GLU A 1 230 ? -39.753 -20.835 34.180 1.00 88.25 230 GLU A N 1
ATOM 1801 C CA . GLU A 1 230 ? -39.360 -19.780 33.231 1.00 88.25 230 GLU A CA 1
ATOM 1802 C C . GLU A 1 230 ? -39.600 -18.347 33.741 1.00 88.25 230 GLU A C 1
ATOM 1804 O O . GLU A 1 230 ? -39.939 -17.445 32.972 1.00 88.25 230 GLU A O 1
ATOM 1809 N N . LEU A 1 231 ? -39.418 -18.126 35.049 1.00 90.06 231 LEU A N 1
ATOM 1810 C CA . LEU A 1 231 ? -39.615 -16.814 35.652 1.00 90.06 231 LEU A CA 1
ATOM 1811 C C . LEU A 1 231 ? -38.701 -15.769 34.999 1.00 90.06 231 LEU A C 1
ATOM 1813 O O . LEU A 1 231 ? -37.474 -15.888 34.991 1.00 90.06 231 LEU A O 1
ATOM 1817 N N . GLN A 1 232 ? -39.317 -14.701 34.506 1.00 89.50 232 GLN A N 1
ATOM 1818 C CA . GLN A 1 232 ? -38.639 -13.491 34.067 1.00 89.50 232 GLN A CA 1
ATOM 1819 C C . GLN A 1 232 ? -39.290 -12.288 34.732 1.00 89.50 232 GLN A C 1
ATOM 1821 O O . GLN A 1 232 ? -40.510 -12.111 34.696 1.00 89.50 232 GLN A O 1
ATOM 1826 N N . VAL A 1 233 ? -38.450 -11.442 35.317 1.00 90.12 233 VAL A N 1
ATOM 1827 C CA . VAL A 1 233 ? -38.869 -10.187 35.931 1.00 90.12 233 VAL A CA 1
ATOM 1828 C C . VAL A 1 233 ? -38.124 -9.052 35.250 1.00 90.12 233 VAL A C 1
ATOM 1830 O O . VAL A 1 233 ? -36.901 -9.071 35.122 1.00 90.12 233 VAL A O 1
ATOM 1833 N N . ALA A 1 234 ? -38.869 -8.046 34.812 1.00 89.62 234 ALA A N 1
ATOM 1834 C CA . ALA A 1 234 ? -38.331 -6.807 34.281 1.00 89.62 234 ALA A CA 1
ATOM 1835 C C . ALA A 1 234 ? -38.911 -5.634 35.064 1.00 89.62 234 ALA A C 1
ATOM 1837 O O . ALA A 1 234 ? -40.087 -5.633 35.424 1.00 89.62 234 ALA A O 1
ATOM 1838 N N . ALA A 1 235 ? -38.098 -4.611 35.295 1.00 89.31 235 ALA A N 1
ATOM 1839 C CA . ALA A 1 235 ? -38.560 -3.364 35.873 1.00 89.31 235 ALA A CA 1
ATOM 1840 C C . ALA A 1 235 ? -38.081 -2.187 35.0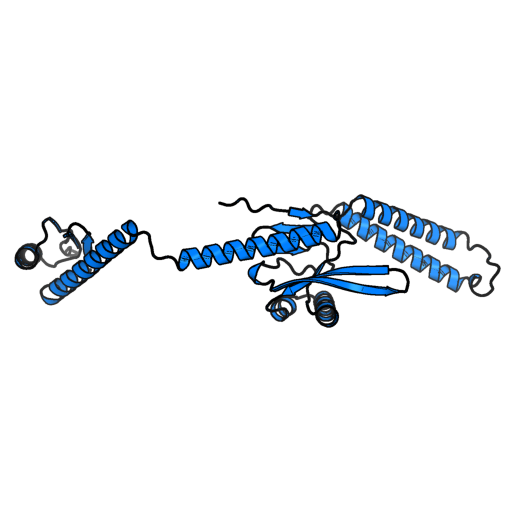33 1.00 89.31 235 ALA A C 1
ATOM 1842 O O . ALA A 1 235 ? -37.094 -2.250 34.298 1.00 89.31 235 ALA A O 1
ATOM 1843 N N . THR A 1 236 ? -38.824 -1.104 35.151 1.00 87.50 236 THR A N 1
ATOM 1844 C CA . THR A 1 236 ? -38.608 0.150 34.435 1.00 87.50 236 THR A CA 1
ATOM 1845 C C . THR A 1 236 ? -38.187 1.246 35.411 1.00 87.50 236 THR A C 1
ATOM 1847 O O . THR A 1 236 ? -38.343 1.115 36.627 1.00 87.50 236 THR A O 1
ATOM 1850 N N . ALA A 1 237 ? -37.634 2.341 34.886 1.00 82.00 237 ALA A N 1
ATOM 1851 C CA . ALA A 1 237 ? -37.164 3.461 35.702 1.00 82.00 237 ALA A CA 1
ATOM 1852 C C . ALA A 1 237 ? -38.294 4.168 36.481 1.00 82.00 237 ALA A C 1
ATOM 1854 O O . ALA A 1 237 ? -38.028 4.814 37.490 1.00 82.00 237 ALA A O 1
ATOM 1855 N N . ASP A 1 238 ? -39.545 4.036 36.039 1.00 81.62 238 ASP A N 1
ATOM 1856 C CA . ASP A 1 238 ? -40.759 4.529 36.701 1.00 81.62 238 ASP A CA 1
ATOM 1857 C C . ASP A 1 238 ? -41.327 3.554 37.747 1.00 81.62 238 ASP A C 1
ATOM 1859 O O . ASP A 1 238 ? -42.474 3.703 38.164 1.00 81.62 238 ASP A O 1
ATOM 1863 N N . HIS A 1 239 ? -40.537 2.567 38.188 1.00 76.44 239 HIS A N 1
ATOM 1864 C CA . HIS A 1 239 ? -40.942 1.534 39.150 1.00 76.44 239 HIS A CA 1
ATOM 1865 C C . HIS A 1 239 ? -42.117 0.659 38.679 1.00 76.44 239 HIS A C 1
ATOM 1867 O O . HIS A 1 239 ? -42.762 -0.004 39.492 1.00 76.44 239 HIS A O 1
ATOM 1873 N N . THR A 1 240 ? -42.381 0.607 37.370 1.00 85.31 240 THR A N 1
ATOM 1874 C CA . THR A 1 240 ? -43.339 -0.345 36.806 1.00 85.31 240 THR A CA 1
ATOM 1875 C C . THR A 1 240 ? -42.668 -1.707 36.639 1.00 85.31 240 THR A C 1
ATOM 1877 O O . THR A 1 240 ? -41.591 -1.810 36.039 1.00 85.31 240 THR A O 1
ATOM 1880 N N . LEU A 1 241 ? -43.313 -2.745 37.166 1.00 88.88 241 LEU A N 1
ATOM 1881 C CA . LEU A 1 241 ? -42.822 -4.120 37.191 1.00 88.88 241 LEU A CA 1
ATOM 1882 C C . LEU A 1 241 ? -43.567 -4.972 36.158 1.00 88.88 241 LEU A C 1
ATOM 1884 O O . LEU A 1 241 ? -44.780 -4.850 36.012 1.00 88.88 241 LEU A O 1
ATOM 1888 N N . SER A 1 242 ? -42.863 -5.855 35.461 1.00 88.88 242 SER A N 1
ATOM 1889 C CA . SER A 1 242 ? -43.431 -6.857 34.561 1.00 88.88 242 SER A CA 1
ATOM 1890 C C . SER A 1 242 ? -42.915 -8.229 34.954 1.00 88.88 242 SER A C 1
ATOM 1892 O O . SER A 1 242 ? -41.705 -8.421 35.063 1.00 88.88 242 SER A O 1
ATOM 1894 N N . ILE A 1 243 ? -43.826 -9.177 35.145 1.00 90.94 243 ILE A N 1
ATOM 1895 C CA . ILE A 1 243 ? -43.498 -10.548 35.537 1.00 90.94 243 ILE A CA 1
ATOM 1896 C C . ILE A 1 243 ? -44.141 -11.506 34.550 1.00 90.94 243 ILE A C 1
ATOM 1898 O O . ILE A 1 243 ? -45.338 -11.411 34.276 1.00 90.94 243 ILE A O 1
ATOM 1902 N N . THR A 1 244 ? -43.355 -12.447 34.048 1.00 89.62 244 THR A N 1
ATOM 1903 C CA . THR A 1 244 ? -43.801 -13.529 33.168 1.00 89.62 244 THR A CA 1
ATOM 1904 C C . THR A 1 244 ? -43.226 -14.852 33.649 1.00 89.62 244 THR A C 1
ATOM 1906 O O . THR A 1 244 ? -42.159 -14.884 34.257 1.00 89.62 244 THR A O 1
ATOM 1909 N N . GLY A 1 245 ? -43.940 -15.938 33.390 1.00 89.06 245 GLY A N 1
ATOM 1910 C CA . GLY A 1 245 ? -43.575 -17.281 33.831 1.00 89.06 245 GLY A CA 1
ATOM 1911 C C . GLY A 1 245 ? -44.789 -18.202 33.822 1.00 89.06 245 GLY A C 1
ATOM 1912 O O . GLY A 1 245 ? -45.907 -17.773 33.509 1.00 89.06 245 GLY A O 1
ATOM 1913 N N . VAL A 1 246 ? -44.569 -19.460 34.177 1.00 87.94 246 VAL A N 1
ATOM 1914 C CA . VAL A 1 246 ? -45.592 -20.507 34.225 1.00 87.94 246 VAL A CA 1
ATOM 1915 C C . VAL A 1 246 ? -45.769 -20.965 35.670 1.00 87.94 246 VAL A C 1
ATOM 1917 O O . VAL A 1 246 ? -44.794 -21.237 36.372 1.00 87.94 246 VAL A O 1
ATOM 1920 N N . VAL A 1 247 ? -47.017 -21.024 36.132 1.00 88.94 247 VAL A N 1
ATOM 1921 C CA . VAL A 1 247 ? -47.382 -21.457 37.489 1.00 88.94 247 VAL A CA 1
ATOM 1922 C C . VAL A 1 247 ? -48.385 -22.603 37.441 1.00 88.94 247 VAL A C 1
ATOM 1924 O O . VAL A 1 247 ? -49.209 -22.691 36.535 1.00 88.94 247 VAL A O 1
ATOM 1927 N N . THR A 1 248 ? -48.336 -23.474 38.445 1.00 85.38 248 THR A N 1
ATOM 1928 C CA . THR A 1 248 ? -49.075 -24.749 38.450 1.00 85.38 248 THR A CA 1
ATOM 1929 C C . THR A 1 248 ? -50.581 -24.596 38.650 1.00 85.38 248 THR A C 1
ATOM 1931 O O . THR A 1 248 ? -51.356 -25.446 38.226 1.00 85.38 248 THR A O 1
ATOM 1934 N N . ASN A 1 249 ? -51.032 -23.543 39.336 1.00 85.44 249 ASN A N 1
ATOM 1935 C CA . ASN A 1 249 ? -52.451 -23.331 39.607 1.00 85.44 249 ASN A CA 1
ATOM 1936 C C . ASN A 1 249 ? -52.791 -21.849 39.832 1.00 85.44 249 ASN A C 1
ATOM 1938 O O . ASN A 1 249 ? -51.928 -21.019 40.132 1.00 85.44 249 ASN A O 1
ATOM 1942 N N . GLN A 1 250 ? -54.083 -21.527 39.718 1.00 84.69 250 GLN A N 1
ATOM 1943 C CA . GLN A 1 250 ? -54.588 -20.161 39.870 1.00 84.69 250 GLN A CA 1
ATOM 1944 C C . GLN A 1 250 ? -54.373 -19.598 41.286 1.00 84.69 250 GLN A C 1
ATOM 1946 O O . GLN A 1 250 ? -54.084 -18.416 41.425 1.00 84.69 250 GLN A O 1
ATOM 1951 N N . GLY A 1 251 ? -54.423 -20.437 42.326 1.00 85.56 251 GLY A N 1
ATOM 1952 C CA . GLY A 1 251 ? -54.176 -20.000 43.703 1.00 85.56 251 GLY A CA 1
ATOM 1953 C C . GLY A 1 251 ? -52.747 -19.490 43.914 1.00 85.56 251 GLY A C 1
ATOM 1954 O O . GLY A 1 251 ? -52.546 -18.463 44.555 1.00 85.56 251 GLY A O 1
ATOM 1955 N N . THR A 1 252 ? -51.753 -20.150 43.314 1.00 83.56 252 THR A N 1
ATOM 1956 C CA . THR A 1 252 ? -50.356 -19.695 43.316 1.00 83.56 252 THR A CA 1
ATOM 1957 C C . THR A 1 252 ? -50.205 -18.373 42.565 1.00 83.56 252 THR A C 1
ATOM 1959 O O . THR A 1 252 ? -49.503 -17.481 43.036 1.00 83.56 252 THR A O 1
ATOM 1962 N N . LYS A 1 253 ? -50.904 -18.205 41.435 1.00 83.19 253 LYS A N 1
ATOM 1963 C CA . LYS A 1 253 ? -50.911 -16.947 40.672 1.00 83.19 253 LYS A CA 1
ATOM 1964 C C . LYS A 1 253 ? -51.451 -15.771 41.494 1.00 83.19 253 LYS A C 1
ATOM 1966 O O . LYS A 1 253 ? -50.864 -14.688 41.459 1.00 83.19 253 LYS A O 1
ATOM 1971 N N . ASP A 1 254 ? -52.539 -15.990 42.226 1.00 84.88 254 ASP A N 1
ATOM 1972 C CA . ASP A 1 254 ? -53.169 -14.967 43.065 1.00 84.88 254 ASP A CA 1
ATOM 1973 C C . ASP A 1 254 ? -52.287 -14.637 44.287 1.00 84.88 254 ASP A C 1
ATOM 1975 O O . ASP A 1 254 ? -52.057 -13.463 44.582 1.00 84.88 254 ASP A O 1
ATOM 1979 N N . ALA A 1 255 ? -51.688 -15.656 44.918 1.00 86.06 255 ALA A N 1
ATOM 1980 C CA . ALA A 1 255 ? -50.763 -15.497 46.044 1.00 86.06 255 ALA A CA 1
ATOM 1981 C C . ALA A 1 255 ? -49.497 -14.702 45.681 1.00 86.06 255 ALA A C 1
ATOM 1983 O O . ALA A 1 255 ? -49.050 -13.869 46.467 1.00 86.06 255 ALA A O 1
ATOM 1984 N N . ILE A 1 256 ? -48.938 -14.904 44.480 1.00 85.25 256 ILE A N 1
ATOM 1985 C CA . ILE A 1 256 ? -47.810 -14.101 43.976 1.00 85.25 256 ILE A CA 1
ATOM 1986 C C . ILE A 1 256 ? -48.220 -12.629 43.841 1.00 85.25 256 ILE A C 1
ATOM 1988 O O . ILE A 1 256 ? -47.463 -11.737 44.224 1.00 85.25 256 ILE A O 1
ATOM 1992 N N . GLY A 1 257 ? -49.425 -12.368 43.326 1.00 81.94 257 GLY A N 1
ATOM 1993 C CA . GLY A 1 257 ? -49.969 -11.016 43.208 1.00 81.94 257 GLY A CA 1
ATOM 1994 C C . GLY A 1 257 ? -50.070 -10.306 44.560 1.00 81.94 257 GLY A C 1
ATOM 1995 O O . GLY A 1 257 ? -49.598 -9.178 44.693 1.00 81.94 257 GLY A O 1
ATOM 1996 N N . GLU A 1 258 ? -50.624 -10.976 45.573 1.00 83.81 258 GLU A N 1
ATOM 1997 C CA . GLU A 1 258 ? -50.716 -10.440 46.939 1.00 83.81 258 GLU A CA 1
ATOM 1998 C C . GLU A 1 258 ? -49.339 -10.250 47.584 1.00 83.81 258 GLU A C 1
ATOM 2000 O O . GLU A 1 258 ? -49.068 -9.203 48.177 1.00 83.81 258 GLU A O 1
ATOM 2005 N N . TYR A 1 259 ? -48.439 -11.224 47.427 1.00 84.94 259 TYR A N 1
ATOM 2006 C CA . TYR A 1 259 ? -47.084 -11.168 47.974 1.00 84.94 259 TYR A CA 1
ATOM 2007 C C . TYR A 1 259 ? -46.311 -9.951 47.459 1.00 84.94 259 TYR A C 1
ATOM 2009 O O . TYR A 1 259 ? -45.669 -9.248 48.242 1.00 84.94 259 TYR A O 1
ATOM 2017 N N . LEU A 1 260 ? -46.425 -9.656 46.163 1.00 83.38 260 LEU A N 1
ATOM 2018 C CA . LEU A 1 260 ? -45.807 -8.482 45.552 1.00 83.38 260 LEU A CA 1
ATOM 2019 C C . LEU A 1 260 ? -46.413 -7.177 46.069 1.00 83.38 260 LEU A C 1
ATOM 2021 O O . LEU A 1 260 ? -45.667 -6.233 46.308 1.00 83.38 260 LEU A O 1
ATOM 2025 N N . MET A 1 261 ? -47.727 -7.110 46.299 1.00 80.31 261 MET A N 1
ATOM 2026 C CA . MET A 1 261 ? -48.348 -5.915 46.892 1.00 80.31 261 MET A CA 1
ATOM 2027 C C . MET A 1 261 ? -47.889 -5.659 48.335 1.00 80.31 261 MET A C 1
ATOM 2029 O O . MET A 1 261 ? -47.829 -4.510 48.761 1.00 80.31 261 MET A O 1
ATOM 2033 N N . LEU A 1 262 ? -47.571 -6.714 49.090 1.00 81.69 262 LEU A N 1
ATOM 2034 C CA . LEU A 1 262 ? -47.109 -6.620 50.480 1.00 81.69 262 LEU A CA 1
ATOM 2035 C C . LEU A 1 262 ? -45.622 -6.267 50.608 1.00 81.69 262 LEU A C 1
ATOM 2037 O O . LEU A 1 262 ? -45.235 -5.619 51.579 1.00 81.69 262 LEU A O 1
ATOM 2041 N N . HIS A 1 263 ? -44.795 -6.697 49.652 1.00 79.00 263 HIS A N 1
ATOM 2042 C CA . HIS A 1 263 ? -43.332 -6.610 49.746 1.00 79.00 263 HIS A CA 1
ATOM 2043 C C . HIS A 1 263 ? -42.696 -5.657 48.725 1.00 79.00 263 HIS A C 1
ATOM 2045 O O . HIS A 1 263 ? -41.484 -5.446 48.766 1.00 79.00 263 HIS A O 1
ATOM 2051 N N . THR A 1 264 ? -43.478 -5.060 47.820 1.00 75.81 264 THR A N 1
ATOM 2052 C CA . THR A 1 264 ? -42.981 -4.099 46.826 1.00 75.81 264 THR A CA 1
ATOM 2053 C C . THR A 1 264 ? -43.768 -2.793 46.871 1.00 75.81 264 THR A C 1
ATOM 2055 O O . THR A 1 264 ? -44.989 -2.792 46.974 1.00 75.81 264 THR A O 1
ATOM 2058 N N . ASP A 1 265 ? -43.064 -1.667 46.747 1.00 68.00 265 ASP A N 1
ATOM 2059 C CA . ASP A 1 265 ? -43.656 -0.322 46.702 1.00 68.00 265 ASP A CA 1
ATOM 2060 C C . ASP A 1 265 ? -43.883 0.110 45.238 1.00 68.00 265 ASP A C 1
ATOM 2062 O O . ASP A 1 265 ? -43.454 1.180 44.799 1.00 68.00 265 ASP A O 1
ATOM 2066 N N . THR A 1 266 ? -44.452 -0.791 44.422 1.00 65.00 266 THR A N 1
ATOM 2067 C CA . THR A 1 266 ? -44.612 -0.569 42.976 1.00 65.00 266 THR A CA 1
ATOM 2068 C C . THR A 1 266 ? -46.022 -0.088 42.627 1.00 65.00 266 THR A C 1
ATOM 2070 O O . THR A 1 266 ? -47.010 -0.745 42.953 1.00 65.00 266 THR A O 1
ATOM 2073 N N . PRO A 1 267 ? -46.163 1.047 41.917 1.00 61.25 267 PRO A N 1
ATOM 2074 C CA . PRO A 1 267 ? -47.474 1.600 41.580 1.00 61.25 267 PRO A CA 1
ATOM 2075 C C . PRO A 1 267 ? -48.198 0.809 40.480 1.00 61.25 267 PRO A C 1
ATOM 2077 O O . PRO A 1 267 ? -49.414 0.945 40.328 1.00 61.25 267 PRO A O 1
ATOM 2080 N N . LYS A 1 268 ? -47.467 0.018 39.677 1.00 76.62 268 LYS A N 1
ATOM 2081 C CA . LYS A 1 268 ? -48.007 -0.787 38.573 1.00 76.62 268 LYS A CA 1
ATOM 2082 C C . LYS A 1 268 ? -47.237 -2.097 38.413 1.00 76.62 268 LYS A C 1
ATOM 2084 O O . LYS A 1 268 ? -46.025 -2.083 38.210 1.00 76.62 268 LYS A O 1
ATOM 2089 N N . VAL A 1 269 ? -47.975 -3.206 38.410 1.00 80.88 269 VAL A N 1
ATOM 2090 C CA . VAL A 1 269 ? -47.463 -4.552 38.130 1.00 80.88 269 VAL A CA 1
ATOM 2091 C C . VAL A 1 269 ? -48.211 -5.130 36.930 1.00 80.88 269 VAL A C 1
ATOM 2093 O O . VAL A 1 269 ? -49.435 -5.253 36.953 1.00 80.88 269 VAL A O 1
ATOM 2096 N N . TYR A 1 270 ? -47.480 -5.496 35.880 1.00 80.31 270 TYR A N 1
ATOM 2097 C CA . TYR A 1 270 ? -47.993 -6.263 34.750 1.00 80.31 270 TYR A CA 1
ATOM 2098 C C . TYR A 1 270 ? -47.776 -7.752 35.011 1.00 80.31 270 TYR A C 1
ATOM 2100 O O . TYR A 1 270 ? -46.646 -8.239 35.020 1.00 80.31 270 TYR A O 1
ATOM 2108 N N . ASN A 1 271 ? -48.878 -8.468 35.235 1.00 80.38 271 ASN A N 1
ATOM 2109 C CA . ASN A 1 271 ? -48.870 -9.902 35.496 1.00 80.38 271 ASN A CA 1
ATOM 2110 C C . ASN A 1 271 ? -49.113 -10.681 34.194 1.00 80.38 271 ASN A C 1
ATOM 2112 O O . ASN A 1 271 ? -50.248 -10.800 33.732 1.00 80.38 271 ASN A O 1
ATOM 2116 N N . GLY A 1 272 ? -48.035 -11.198 33.612 1.00 81.81 272 GLY A N 1
ATOM 2117 C CA . GLY A 1 272 ? -48.034 -12.099 32.462 1.00 81.81 272 GLY A CA 1
ATOM 2118 C C . GLY A 1 272 ? -47.827 -13.568 32.842 1.00 81.81 272 GLY A C 1
ATOM 2119 O O . GLY A 1 272 ? -47.367 -14.338 32.004 1.00 81.81 272 GLY A O 1
ATOM 2120 N N . LEU A 1 273 ? -48.118 -13.966 34.087 1.00 85.00 273 LEU A N 1
ATOM 2121 C CA . LEU A 1 273 ? -48.046 -15.367 34.508 1.00 85.00 273 LEU A CA 1
ATOM 2122 C C . LEU A 1 273 ? -49.131 -16.194 33.808 1.00 85.00 273 LEU A C 1
ATOM 2124 O O . LEU A 1 273 ? -50.310 -15.817 33.783 1.00 85.00 273 LEU A O 1
ATOM 2128 N N . THR A 1 274 ? -48.742 -17.345 33.280 1.00 87.19 274 THR A N 1
ATOM 2129 C CA . THR A 1 274 ? -49.623 -18.306 32.604 1.00 87.19 274 THR A CA 1
ATOM 2130 C C . THR A 1 274 ? -49.761 -19.575 33.438 1.00 87.19 274 THR A C 1
ATOM 2132 O O . THR A 1 274 ? -48.919 -19.851 34.290 1.00 87.19 274 THR A O 1
ATOM 2135 N N . LEU A 1 275 ? -50.867 -20.296 33.262 1.00 84.62 275 LEU A N 1
ATOM 2136 C CA . LEU A 1 275 ? -51.065 -21.583 33.924 1.00 84.62 275 LEU A CA 1
ATOM 2137 C C . LEU A 1 275 ? -50.393 -22.669 33.088 1.00 84.62 275 LEU A C 1
ATOM 2139 O O . LEU A 1 275 ? -50.449 -22.607 31.861 1.00 84.62 275 LEU A O 1
ATOM 2143 N N . GLU A 1 276 ? -49.769 -23.636 33.750 1.00 80.12 276 GLU A N 1
ATOM 2144 C CA . GLU A 1 276 ? -49.275 -24.848 33.099 1.00 80.12 276 GLU A CA 1
ATOM 2145 C C . GLU A 1 276 ? -50.469 -25.558 32.435 1.00 80.12 276 GLU A C 1
ATOM 2147 O O . GLU A 1 276 ? -51.440 -25.910 33.108 1.00 80.12 276 GLU A O 1
ATOM 2152 N N . GLU A 1 277 ? -50.465 -25.676 31.103 1.00 68.69 277 GLU A N 1
ATOM 2153 C CA . GLU A 1 277 ? -51.500 -26.432 30.395 1.00 68.69 277 GLU A CA 1
ATOM 2154 C C . GLU A 1 277 ? -51.290 -27.920 30.708 1.00 68.69 277 GLU A C 1
ATOM 2156 O O . GLU A 1 277 ? -50.224 -28.467 30.427 1.00 68.69 277 GLU A O 1
ATOM 2161 N N . GLU A 1 278 ? -52.290 -28.582 31.304 1.00 52.22 278 GLU A N 1
ATOM 2162 C CA . GLU A 1 278 ? -52.313 -30.046 31.373 1.00 52.22 278 GLU A CA 1
ATOM 2163 C C . GLU A 1 278 ? -52.343 -30.574 29.929 1.00 52.22 278 GLU A C 1
ATOM 2165 O O . GLU A 1 278 ? -53.387 -30.538 29.272 1.00 52.22 278 GLU A O 1
ATOM 2170 N N . GLU A 1 279 ? -51.195 -31.025 29.409 1.00 45.31 279 GLU A N 1
ATOM 2171 C CA . GLU A 1 279 ? -51.151 -31.824 28.182 1.00 45.31 279 GLU A CA 1
ATOM 2172 C C . GLU A 1 279 ? -52.023 -33.071 28.401 1.00 45.31 279 GLU A C 1
ATOM 2174 O O . GLU A 1 279 ? -51.679 -33.967 29.177 1.00 45.31 279 GLU A O 1
ATOM 2179 N N . ALA A 1 280 ? -53.190 -33.074 27.752 1.00 38.47 280 ALA A N 1
ATOM 2180 C CA . ALA A 1 280 ? -54.139 -34.183 27.708 1.00 38.47 280 ALA A CA 1
ATOM 2181 C C . ALA A 1 280 ? -53.665 -35.326 26.798 1.00 38.47 280 ALA A C 1
ATOM 2183 O O . ALA A 1 280 ? -53.079 -35.04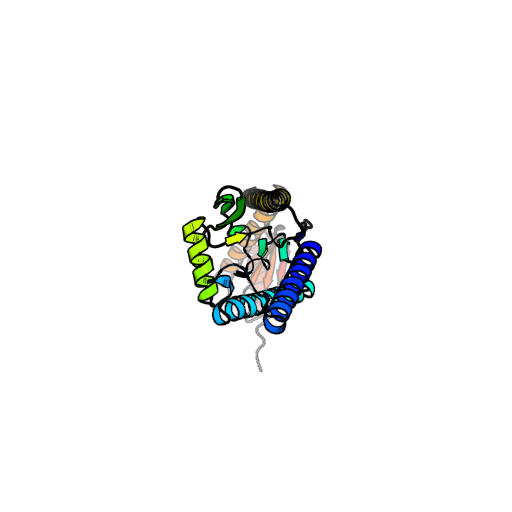0 25.727 1.00 38.47 280 ALA A O 1
#

Radius of gyration: 37.25 Å; chains: 1; bounding box: 91×50×95 Å

pLDDT: mean 85.3, std 10.75, range [34.31, 95.88]

Organism: NCBI:txid1678728